Protein AF-A0A3N4HW90-F1 (afdb_monomer)

Solvent-accessible surface area (backbone atoms only — not comparable to full-atom values): 18825 Å² total; per-residue (Å²): 122,72,73,66,58,60,57,53,54,56,53,48,51,54,50,54,52,59,74,63,55,80,76,61,68,85,75,73,62,55,93,76,29,23,90,39,54,64,40,31,55,78,62,72,23,51,72,43,70,91,46,43,58,71,68,47,57,58,39,52,52,56,61,57,39,62,91,73,44,79,59,75,80,65,71,64,43,79,40,73,57,97,86,41,85,40,74,48,44,76,78,36,34,48,48,45,40,49,34,37,49,49,45,56,55,43,33,74,86,47,38,62,51,51,50,50,49,53,34,47,45,43,56,71,50,50,47,57,73,72,68,76,84,74,60,75,80,39,45,58,52,39,48,51,39,61,58,47,47,52,15,47,52,44,34,46,51,48,59,46,26,52,56,40,24,58,32,46,79,69,67,72,55,51,70,57,46,51,52,51,46,39,52,57,59,60,51,56,55,55,55,52,52,51,31,65,71,53,57,48,39,72,67,41,50,53,53,37,55,52,53,44,57,50,44,47,53,46,49,44,45,59,58,30,90,81,60,72,57,64,70,57,42,52,52,52,51,50,49,37,71,74,74,46,82,58,62,66,57,53,51,50,53,52,50,52,49,49,54,51,52,50,54,53,50,53,54,70,72,42,91,61,53,74,68,54,39,52,50,51,30,59,74,69,69,46,81,70,74,58,64,82,64,65,62,67,70,56,53,90,58,35,48,98,87,69,47,71,52,76,74,74,93,74,80,79,77,80,82,76,88,81,89,130

Nearest PDB structures (foldseek):
  3hao-assembly2_B  TM=3.373E-01  e=1.674E+00  Halobacterium salinarum

Structure (mmCIF, N/CA/C/O backbone):
data_AF-A0A3N4HW90-F1
#
_entry.id   AF-A0A3N4HW90-F1
#
loop_
_atom_site.group_PDB
_atom_site.id
_atom_site.type_symbol
_atom_site.label_atom_id
_atom_site.label_alt_id
_atom_site.label_comp_id
_atom_site.label_asym_id
_atom_site.label_entity_id
_atom_site.label_seq_id
_atom_site.pdbx_PDB_ins_code
_atom_site.Cartn_x
_atom_site.Cartn_y
_atom_site.Cartn_z
_atom_site.occupancy
_atom_site.B_iso_or_equiv
_atom_site.auth_seq_id
_atom_site.auth_comp_id
_atom_site.auth_asym_id
_atom_site.auth_atom_id
_atom_site.pdbx_PDB_model_num
ATOM 1 N N . MET A 1 1 ? 5.591 10.506 36.657 1.00 47.16 1 MET A N 1
ATOM 2 C CA . MET A 1 1 ? 6.485 9.324 36.614 1.00 47.16 1 MET A CA 1
ATOM 3 C C . MET A 1 1 ? 6.041 8.228 35.634 1.00 47.16 1 MET A C 1
ATOM 5 O O . MET A 1 1 ? 6.908 7.521 35.150 1.00 47.16 1 MET A O 1
ATOM 9 N N . GLN A 1 2 ? 4.758 8.101 35.257 1.00 42.03 2 GLN A N 1
ATOM 10 C CA . GLN A 1 2 ? 4.324 7.122 34.233 1.00 42.03 2 GLN A CA 1
ATOM 11 C C . GLN A 1 2 ? 4.725 7.493 32.785 1.00 42.03 2 GLN A C 1
ATOM 13 O O . GLN A 1 2 ? 4.993 6.607 31.982 1.00 42.03 2 GLN A O 1
ATOM 18 N N . SER A 1 3 ? 4.859 8.786 32.466 1.00 39.78 3 SER A N 1
ATOM 19 C CA . SER A 1 3 ? 5.261 9.267 31.127 1.00 39.78 3 SER A CA 1
ATOM 20 C C . SER A 1 3 ? 6.675 8.824 30.704 1.00 39.78 3 SER A C 1
ATOM 22 O O . SER A 1 3 ? 6.918 8.593 29.521 1.00 39.78 3 SER A O 1
ATOM 24 N N . THR A 1 4 ? 7.599 8.648 31.651 1.00 41.69 4 THR A N 1
ATOM 25 C CA . THR A 1 4 ? 9.009 8.347 31.353 1.00 41.69 4 THR A CA 1
ATOM 26 C C . THR A 1 4 ? 9.238 6.867 31.024 1.00 41.69 4 THR A C 1
ATOM 28 O O . THR A 1 4 ? 10.160 6.533 30.287 1.00 41.69 4 THR A O 1
ATOM 31 N N . LEU A 1 5 ? 8.369 5.981 31.524 1.00 40.66 5 LEU A N 1
ATOM 32 C CA . LEU A 1 5 ? 8.425 4.534 31.282 1.00 40.66 5 LEU A CA 1
ATOM 33 C C . LEU A 1 5 ? 7.859 4.147 29.909 1.00 40.66 5 LEU A C 1
ATOM 35 O O . LEU A 1 5 ? 8.365 3.230 29.274 1.00 40.66 5 LEU A O 1
ATOM 39 N N . GLN A 1 6 ? 6.856 4.871 29.409 1.00 38.38 6 GLN A N 1
ATOM 40 C CA . GLN A 1 6 ? 6.253 4.577 28.104 1.00 38.38 6 GLN A CA 1
ATOM 41 C C . GLN A 1 6 ? 7.192 4.916 26.933 1.00 38.38 6 GLN A C 1
ATOM 43 O O . GLN A 1 6 ? 7.197 4.210 25.930 1.00 38.38 6 GLN A O 1
ATOM 48 N N . CYS A 1 7 ? 8.044 5.938 27.087 1.00 38.47 7 CYS A N 1
ATOM 49 C CA . CYS A 1 7 ? 9.004 6.347 26.059 1.00 38.47 7 CYS A CA 1
ATOM 50 C C . CYS A 1 7 ? 10.185 5.358 25.919 1.00 38.47 7 CYS A C 1
ATOM 52 O O . CYS A 1 7 ? 10.685 5.133 24.814 1.00 38.47 7 CYS A O 1
ATOM 54 N N . SER A 1 8 ? 10.601 4.701 27.015 1.00 38.06 8 SER A N 1
ATOM 55 C CA . SER A 1 8 ? 11.745 3.773 27.010 1.00 38.06 8 SER A CA 1
ATOM 56 C C . SER A 1 8 ? 11.425 2.402 26.398 1.00 38.06 8 SER A C 1
ATOM 58 O O . SER A 1 8 ? 12.298 1.790 25.778 1.00 38.06 8 SER A O 1
ATOM 60 N N . VAL A 1 9 ? 10.173 1.938 26.490 1.00 43.38 9 VAL A N 1
ATOM 61 C CA . VAL A 1 9 ? 9.741 0.654 25.908 1.00 43.38 9 VAL A CA 1
ATOM 62 C C . VAL A 1 9 ? 9.698 0.724 24.376 1.00 43.38 9 VAL A C 1
ATOM 64 O O . VAL A 1 9 ? 10.212 -0.172 23.706 1.00 43.38 9 VAL A O 1
ATOM 67 N N . THR A 1 10 ? 9.182 1.816 23.799 1.00 45.34 10 THR A N 1
ATOM 68 C CA . THR A 1 10 ? 9.191 2.046 22.341 1.00 45.34 10 THR A CA 1
ATOM 69 C C . THR A 1 10 ? 10.601 2.217 21.773 1.00 45.34 10 THR A C 1
ATOM 71 O O . THR A 1 10 ? 10.898 1.688 20.702 1.00 45.34 10 THR A O 1
ATOM 74 N N . ALA A 1 11 ? 11.497 2.893 22.500 1.00 47.25 11 ALA A N 1
ATOM 75 C CA . ALA A 1 11 ? 12.885 3.068 22.073 1.00 47.25 11 ALA A CA 1
ATOM 76 C C . ALA A 1 11 ? 13.660 1.735 22.050 1.00 47.25 11 ALA A C 1
ATOM 78 O O . ALA A 1 11 ? 14.411 1.470 21.109 1.00 47.25 11 ALA A O 1
ATOM 79 N N . ASN A 1 12 ? 13.436 0.858 23.034 1.00 45.16 12 ASN A N 1
ATOM 80 C CA . ASN A 1 12 ? 14.076 -0.459 23.081 1.00 45.16 12 ASN A CA 1
ATOM 81 C C . ASN A 1 12 ? 13.504 -1.450 22.058 1.00 45.16 12 ASN A C 1
ATOM 83 O O . ASN A 1 12 ? 14.275 -2.223 21.489 1.00 45.16 12 ASN A O 1
ATOM 87 N N . ALA A 1 13 ? 12.200 -1.402 21.763 1.00 49.72 13 ALA A N 1
ATOM 88 C CA . ALA A 1 13 ? 11.604 -2.214 20.699 1.00 49.72 13 ALA A CA 1
ATOM 89 C C . ALA A 1 13 ? 12.205 -1.865 19.325 1.00 49.72 13 ALA A C 1
ATOM 91 O O . ALA A 1 13 ? 12.653 -2.758 18.607 1.00 49.72 13 ALA A O 1
ATOM 92 N N . ASN A 1 14 ? 12.321 -0.571 19.001 1.00 47.53 14 ASN A N 1
ATOM 93 C CA . ASN A 1 14 ? 12.962 -0.108 17.764 1.00 47.53 14 ASN A CA 1
ATOM 94 C C . ASN A 1 14 ? 14.451 -0.488 17.699 1.00 47.53 14 ASN A C 1
ATOM 96 O O . ASN A 1 14 ? 14.952 -0.860 16.641 1.00 47.53 14 ASN A O 1
ATOM 100 N N . LYS A 1 15 ? 15.159 -0.464 18.835 1.00 50.34 15 LYS A N 1
ATOM 101 C CA . LYS A 1 15 ? 16.568 -0.874 18.914 1.00 50.34 15 LYS A CA 1
ATOM 102 C C . LYS A 1 15 ? 16.757 -2.379 18.678 1.00 50.34 15 LYS A C 1
ATOM 104 O O . LYS A 1 15 ? 17.656 -2.752 17.931 1.00 50.34 15 LYS A O 1
ATOM 109 N N . LEU A 1 16 ? 15.897 -3.232 19.241 1.00 52.12 16 LEU A N 1
ATOM 110 C CA . LEU A 1 16 ? 15.902 -4.685 19.002 1.00 52.12 16 LEU A CA 1
ATOM 111 C C . LEU A 1 16 ? 15.510 -5.042 17.560 1.00 52.12 16 LEU A C 1
ATOM 113 O O . LEU A 1 16 ? 16.117 -5.926 16.958 1.00 52.12 16 LEU A O 1
ATOM 117 N N . LEU A 1 17 ? 14.552 -4.319 16.975 1.00 50.66 17 LEU A N 1
ATOM 118 C CA . LEU A 1 17 ? 14.172 -4.469 15.567 1.00 50.66 17 LEU A CA 1
ATOM 119 C C . LEU A 1 17 ? 15.292 -4.049 14.608 1.00 50.66 17 LEU A C 1
ATOM 121 O O . LEU A 1 17 ? 15.511 -4.727 13.608 1.00 50.66 17 LEU A O 1
ATOM 125 N N . ASN A 1 18 ? 16.041 -2.992 14.938 1.00 53.03 18 ASN A N 1
ATOM 126 C CA . ASN A 1 18 ? 17.204 -2.551 14.161 1.00 53.03 18 ASN A CA 1
ATOM 127 C C . ASN A 1 18 ? 18.423 -3.476 14.333 1.00 53.03 18 ASN A C 1
ATOM 129 O O . ASN A 1 18 ? 19.205 -3.639 13.402 1.00 53.03 18 ASN A O 1
ATOM 133 N N . GLN A 1 19 ? 18.591 -4.115 15.495 1.00 50.44 19 GLN A N 1
ATOM 134 C CA . GLN A 1 19 ? 19.682 -5.071 15.741 1.00 50.44 19 GLN A CA 1
ATOM 135 C C . GLN A 1 19 ? 19.457 -6.437 15.077 1.00 50.44 19 GLN A C 1
ATOM 137 O O . GLN A 1 19 ? 20.416 -7.167 14.839 1.00 50.44 19 GLN A O 1
ATOM 142 N N . MET A 1 20 ? 18.211 -6.765 14.732 1.00 50.19 20 MET A N 1
ATOM 143 C CA . MET A 1 20 ? 17.841 -7.960 13.967 1.00 50.19 20 MET A CA 1
ATOM 144 C C . MET A 1 20 ? 17.434 -7.623 12.526 1.00 50.19 20 MET A C 1
ATOM 146 O O . MET A 1 20 ? 16.629 -8.346 11.932 1.00 50.19 20 MET A O 1
ATOM 150 N N . ALA A 1 21 ? 17.949 -6.513 11.984 1.00 57.78 21 ALA A N 1
ATOM 151 C CA . ALA A 1 21 ? 17.604 -6.033 10.656 1.00 57.78 21 ALA A CA 1
ATOM 152 C C . ALA A 1 21 ? 17.855 -7.131 9.618 1.00 57.78 21 ALA A C 1
ATOM 154 O O . ALA A 1 21 ? 18.983 -7.579 9.398 1.00 57.78 21 ALA A O 1
ATOM 155 N N . TYR A 1 22 ? 16.766 -7.568 8.991 1.00 59.50 22 TYR A N 1
ATOM 156 C CA . TYR A 1 22 ? 16.811 -8.379 7.792 1.00 59.50 22 TYR A CA 1
ATOM 157 C C . TYR A 1 22 ? 17.760 -7.710 6.793 1.00 59.50 22 TYR A C 1
ATOM 159 O O . TYR A 1 22 ? 17.554 -6.554 6.419 1.00 59.50 22 TYR A O 1
ATOM 167 N N . LYS A 1 23 ? 18.812 -8.426 6.386 1.00 66.38 23 LYS A N 1
ATOM 168 C CA . LYS A 1 23 ? 19.610 -8.016 5.235 1.00 66.38 23 LYS A CA 1
ATOM 169 C C . LYS A 1 23 ? 18.878 -8.518 3.993 1.00 66.38 23 LYS A C 1
ATOM 171 O O . LYS A 1 23 ? 18.808 -9.739 3.835 1.00 66.38 23 LYS A O 1
ATOM 176 N N . PRO A 1 24 ? 18.329 -7.631 3.145 1.00 66.88 24 PRO A N 1
ATOM 177 C CA . PRO A 1 24 ? 17.790 -8.054 1.862 1.00 66.88 24 PRO A CA 1
ATOM 178 C C . PRO A 1 24 ? 18.850 -8.832 1.073 1.00 66.88 24 PRO A C 1
ATOM 180 O O . PRO A 1 24 ? 20.052 -8.627 1.305 1.00 66.88 24 PRO A O 1
ATOM 183 N N . PRO A 1 25 ? 18.437 -9.752 0.181 1.00 74.81 25 PRO A N 1
ATOM 184 C CA . PRO A 1 25 ? 19.364 -10.428 -0.712 1.00 74.81 25 PRO A CA 1
ATOM 185 C C . PRO A 1 25 ? 20.242 -9.394 -1.413 1.00 74.81 25 PRO A C 1
ATOM 187 O O . PRO A 1 25 ? 19.833 -8.255 -1.644 1.00 74.81 25 PRO A O 1
ATOM 190 N N . SER A 1 26 ? 21.481 -9.778 -1.715 1.00 82.19 26 SER A N 1
ATOM 191 C CA . SER A 1 26 ? 22.425 -8.862 -2.341 1.00 82.19 26 SER A CA 1
ATOM 192 C C . SER A 1 26 ? 21.886 -8.400 -3.695 1.00 82.19 26 SER A C 1
ATOM 194 O O . SER A 1 26 ? 21.848 -9.145 -4.675 1.00 82.19 26 SER A O 1
ATOM 196 N N . PHE A 1 27 ? 21.450 -7.145 -3.736 1.00 90.00 27 PHE A N 1
ATOM 197 C CA . PHE A 1 27 ? 21.011 -6.487 -4.950 1.00 90.00 27 PHE A CA 1
ATOM 198 C C . PHE A 1 27 ? 22.242 -6.086 -5.767 1.00 90.00 27 PHE A C 1
ATOM 200 O O . PHE A 1 27 ? 22.897 -5.082 -5.497 1.00 90.00 27 PHE A O 1
ATOM 207 N N . ASN A 1 28 ? 22.566 -6.924 -6.749 1.00 93.06 28 ASN A N 1
ATOM 208 C CA . ASN A 1 28 ? 23.674 -6.731 -7.677 1.00 93.06 28 ASN A CA 1
ATOM 209 C C . ASN A 1 28 ? 23.117 -6.820 -9.105 1.00 93.06 28 ASN A C 1
ATOM 211 O O . ASN A 1 28 ? 23.058 -7.927 -9.658 1.00 93.06 28 ASN A O 1
ATOM 215 N N . PRO A 1 29 ? 22.616 -5.710 -9.672 1.00 93.38 29 PRO A N 1
ATOM 216 C CA . PRO A 1 29 ? 22.237 -5.660 -11.079 1.00 93.38 29 PRO A CA 1
ATOM 217 C C . PRO A 1 29 ? 23.486 -5.772 -11.966 1.00 93.38 29 PRO A C 1
ATOM 219 O O . PRO A 1 29 ? 24.602 -5.493 -11.516 1.00 93.38 29 PRO A O 1
ATOM 222 N N . GLY A 1 30 ? 23.313 -6.198 -13.220 1.00 95.19 30 GLY A N 1
ATOM 223 C CA . GLY A 1 30 ? 24.407 -6.222 -14.203 1.00 95.19 30 GLY A CA 1
ATOM 224 C C . GLY A 1 30 ? 25.114 -4.863 -14.360 1.00 95.19 30 GLY A C 1
ATOM 225 O O . GLY A 1 30 ? 24.531 -3.819 -14.081 1.00 95.19 30 GLY A O 1
ATOM 226 N N . VAL A 1 31 ? 26.372 -4.864 -14.823 1.00 95.38 31 VAL A N 1
ATOM 227 C CA . VAL A 1 31 ? 27.219 -3.650 -14.930 1.00 95.38 31 VAL A CA 1
ATOM 228 C C . VAL A 1 31 ? 26.549 -2.537 -15.747 1.00 95.38 31 VAL A C 1
ATOM 230 O O . VAL A 1 31 ? 26.592 -1.370 -15.354 1.00 95.38 31 VAL A O 1
ATOM 233 N N . ASP A 1 32 ? 25.867 -2.916 -16.828 1.00 96.06 32 ASP A N 1
ATOM 234 C CA . ASP A 1 32 ? 25.189 -1.995 -17.748 1.00 96.06 32 ASP A CA 1
ATOM 235 C C . ASP A 1 32 ? 23.704 -1.778 -17.407 1.00 96.06 32 ASP A C 1
ATOM 237 O O . ASP A 1 32 ? 22.969 -1.140 -18.159 1.00 96.06 32 ASP A O 1
ATOM 241 N N . MET A 1 33 ? 23.245 -2.310 -16.273 1.00 97.31 33 MET A N 1
ATOM 242 C CA . MET A 1 33 ? 21.861 -2.194 -15.826 1.00 97.31 33 MET A CA 1
ATOM 243 C C . MET A 1 33 ? 21.695 -1.009 -14.873 1.00 97.31 33 MET A C 1
ATOM 245 O O . MET A 1 33 ? 22.615 -0.611 -14.152 1.00 97.31 33 MET A O 1
ATOM 249 N N . ALA A 1 34 ? 20.489 -0.452 -14.845 1.00 95.69 34 ALA A N 1
ATOM 250 C CA . ALA A 1 34 ? 20.114 0.571 -13.885 1.00 95.69 34 ALA A CA 1
ATOM 251 C C . ALA A 1 34 ? 20.158 -0.000 -12.461 1.00 95.69 34 ALA A C 1
ATOM 253 O O . ALA A 1 34 ? 19.709 -1.125 -12.214 1.00 95.69 34 ALA A O 1
ATOM 254 N N . LYS A 1 35 ? 20.664 0.791 -11.512 1.00 93.19 35 LYS A N 1
ATOM 255 C CA . LYS A 1 35 ? 20.638 0.459 -10.074 1.00 93.19 35 LYS A CA 1
ATOM 256 C C . LYS A 1 35 ? 19.380 0.951 -9.364 1.00 93.19 35 LYS A C 1
ATOM 258 O O . LYS A 1 35 ? 19.047 0.463 -8.288 1.00 93.19 35 LYS A O 1
ATOM 263 N N . ASN A 1 36 ? 18.704 1.923 -9.959 1.00 91.12 36 ASN A N 1
ATOM 264 C CA . ASN A 1 36 ? 17.503 2.563 -9.446 1.00 91.12 36 ASN A CA 1
ATOM 265 C C . ASN A 1 36 ? 16.755 3.247 -10.602 1.00 91.12 36 ASN A C 1
ATOM 267 O O . ASN A 1 36 ? 17.233 3.283 -11.741 1.00 91.12 36 ASN A O 1
ATOM 271 N N . CYS A 1 37 ? 15.588 3.807 -10.303 1.00 88.31 37 CYS A N 1
ATOM 272 C CA . CYS A 1 37 ? 14.775 4.538 -11.263 1.00 88.31 37 CYS A CA 1
ATOM 273 C C . CYS A 1 37 ? 15.484 5.762 -11.838 1.00 88.31 37 CYS A C 1
ATOM 275 O O . CYS A 1 37 ? 15.272 6.088 -13.000 1.00 88.31 37 CYS A O 1
ATOM 277 N N . GLU A 1 38 ? 16.330 6.439 -11.063 1.00 87.38 38 GLU A N 1
ATOM 278 C CA . GLU A 1 38 ? 17.051 7.615 -11.549 1.00 87.38 38 GLU A CA 1
ATOM 279 C C . GLU A 1 38 ? 18.027 7.255 -12.678 1.00 87.38 38 GLU A C 1
ATOM 281 O O . GLU A 1 38 ? 18.000 7.893 -13.730 1.00 87.38 38 GLU A O 1
ATOM 286 N N . GLU A 1 39 ? 18.834 6.203 -12.510 1.00 91.56 39 GLU A N 1
ATOM 287 C CA . GLU A 1 39 ? 19.719 5.699 -13.566 1.00 91.56 39 GLU A CA 1
ATOM 288 C C . GLU A 1 39 ? 18.934 5.201 -14.787 1.00 91.56 39 GLU A C 1
ATOM 290 O O . GLU A 1 39 ? 19.398 5.366 -15.915 1.00 91.56 39 GLU A O 1
ATOM 295 N N . PHE A 1 40 ? 17.746 4.624 -14.579 1.00 91.75 40 PHE A N 1
ATOM 296 C CA . PHE A 1 40 ? 16.871 4.201 -15.672 1.00 91.75 40 PHE A CA 1
ATOM 297 C C . PHE A 1 40 ? 16.337 5.394 -16.476 1.00 91.75 40 PHE A C 1
ATOM 299 O O . PHE A 1 40 ? 16.401 5.379 -17.704 1.00 91.75 40 PHE A O 1
ATOM 306 N N . ILE A 1 41 ? 15.830 6.427 -15.797 1.00 86.88 41 ILE A N 1
ATOM 307 C CA . ILE A 1 41 ? 15.191 7.590 -16.431 1.00 86.88 41 ILE A CA 1
ATOM 308 C C . ILE A 1 41 ? 16.241 8.509 -17.064 1.00 86.88 41 ILE A C 1
ATOM 310 O O . ILE A 1 41 ? 16.105 8.876 -18.226 1.00 86.88 41 ILE A O 1
ATOM 314 N N . LYS A 1 42 ? 17.295 8.876 -16.321 1.00 86.19 42 LYS A N 1
ATOM 315 C CA . LYS A 1 42 ? 18.300 9.863 -16.762 1.00 86.19 42 LYS A CA 1
ATOM 316 C C . LYS A 1 42 ? 19.475 9.246 -17.515 1.00 86.19 42 LYS A C 1
ATOM 318 O O . LYS A 1 42 ? 20.050 9.890 -18.384 1.00 86.19 42 LYS A O 1
ATOM 323 N N . GLY A 1 43 ? 19.877 8.035 -17.136 1.00 85.25 43 GLY A N 1
ATOM 324 C CA . GLY A 1 43 ? 21.067 7.368 -17.673 1.00 85.25 43 GLY A CA 1
ATOM 325 C C . GLY A 1 43 ? 20.792 6.454 -18.865 1.00 85.25 43 GLY A C 1
ATOM 326 O O . GLY A 1 43 ? 21.719 5.797 -19.326 1.00 85.25 43 GLY A O 1
ATOM 327 N N . ASP A 1 44 ? 19.534 6.367 -19.309 1.00 86.19 44 ASP A N 1
ATOM 328 C CA . ASP A 1 44 ? 19.037 5.468 -20.361 1.00 86.19 44 ASP A CA 1
ATOM 329 C C . ASP A 1 44 ? 19.381 3.977 -20.157 1.00 86.19 44 ASP A C 1
ATOM 331 O O . ASP A 1 44 ? 19.278 3.153 -21.066 1.00 86.19 44 ASP A O 1
ATOM 335 N N . LYS A 1 45 ? 19.745 3.581 -18.934 1.00 94.50 45 LYS A N 1
ATOM 336 C CA . LYS A 1 45 ? 20.067 2.186 -18.628 1.00 94.50 45 LYS A CA 1
ATOM 337 C C . LYS A 1 45 ? 18.792 1.358 -18.480 1.00 94.50 45 LYS A C 1
ATOM 339 O O . LYS A 1 45 ? 17.840 1.823 -17.857 1.00 94.50 45 LYS A O 1
ATOM 344 N N . PRO A 1 46 ? 18.734 0.115 -18.978 1.00 95.62 46 PRO A N 1
ATOM 345 C CA . PRO A 1 46 ? 17.595 -0.764 -18.742 1.00 95.62 46 PRO A CA 1
ATOM 346 C C . PRO A 1 46 ? 17.601 -1.333 -17.314 1.00 95.62 46 PRO A C 1
ATOM 348 O O . PRO A 1 46 ? 18.651 -1.517 -16.702 1.00 95.62 46 PRO A O 1
ATOM 351 N N . PHE A 1 47 ? 16.422 -1.670 -16.789 1.00 95.88 47 PHE A N 1
ATOM 352 C CA . PHE A 1 47 ? 16.319 -2.503 -15.587 1.00 95.88 47 PHE A CA 1
ATOM 353 C C . PHE A 1 47 ? 16.698 -3.954 -15.892 1.00 95.88 47 PHE A C 1
ATOM 355 O O . PHE A 1 47 ? 16.319 -4.500 -16.935 1.00 95.88 47 PHE A O 1
ATOM 362 N N . ASP A 1 48 ? 17.376 -4.592 -14.941 1.00 96.25 48 ASP A N 1
ATOM 363 C CA . ASP A 1 48 ? 17.778 -5.990 -15.028 1.00 96.25 48 ASP A CA 1
ATOM 364 C C . ASP A 1 48 ? 16.535 -6.910 -14.993 1.00 96.25 48 ASP A C 1
ATOM 366 O O . ASP A 1 48 ? 15.767 -6.879 -14.020 1.00 96.25 48 ASP A O 1
ATOM 370 N N . PRO A 1 49 ? 16.307 -7.746 -16.029 1.00 95.38 49 PRO A N 1
ATOM 371 C CA . PRO A 1 49 ? 15.147 -8.635 -16.106 1.00 95.38 49 PRO A CA 1
ATOM 372 C C . PRO A 1 49 ? 15.096 -9.672 -14.978 1.00 95.38 49 PRO A C 1
ATOM 374 O O . PRO A 1 49 ? 14.035 -10.242 -14.735 1.00 95.38 49 PRO A O 1
ATOM 377 N N . LYS A 1 50 ? 16.211 -9.913 -14.274 1.00 94.50 50 LYS A N 1
ATOM 378 C CA . LYS A 1 50 ? 16.255 -10.800 -13.109 1.00 94.50 50 LYS A CA 1
ATOM 379 C C . LYS A 1 50 ? 15.387 -10.298 -11.954 1.00 94.50 50 LYS A C 1
ATOM 381 O O . LYS A 1 50 ? 14.858 -11.116 -11.205 1.00 94.50 50 LYS A O 1
ATOM 386 N N . TYR A 1 51 ? 15.254 -8.981 -11.791 1.00 93.38 51 TYR A N 1
ATOM 387 C CA . TYR A 1 51 ? 14.588 -8.390 -10.627 1.00 93.38 51 TYR A CA 1
ATOM 388 C C . TYR A 1 51 ? 13.329 -7.590 -10.974 1.00 93.38 51 TYR A C 1
ATOM 390 O O . TYR A 1 51 ? 12.771 -6.936 -10.096 1.00 93.38 51 TYR A O 1
ATOM 398 N N . MET A 1 52 ? 12.865 -7.600 -12.224 1.00 94.25 52 MET A N 1
ATOM 399 C CA . MET A 1 52 ? 11.678 -6.842 -12.624 1.00 94.25 52 MET A CA 1
ATOM 400 C C . MET A 1 52 ? 10.962 -7.507 -13.797 1.00 94.25 52 MET A C 1
ATOM 402 O O . MET A 1 52 ? 11.601 -7.864 -14.794 1.00 94.25 52 MET A O 1
ATOM 406 N N . SER A 1 53 ? 9.632 -7.641 -13.718 1.00 95.44 53 SER A N 1
ATOM 407 C CA . SER A 1 53 ? 8.868 -8.241 -14.815 1.00 95.44 53 SER A CA 1
ATOM 408 C C . SER A 1 53 ? 8.986 -7.422 -16.102 1.00 95.44 53 SER A C 1
ATOM 410 O O . SER A 1 53 ? 9.296 -6.227 -16.106 1.00 95.44 53 SER A O 1
ATOM 412 N N . LEU A 1 54 ? 8.734 -8.075 -17.238 1.00 95.88 54 LEU A N 1
ATOM 413 C CA . LEU A 1 54 ? 8.656 -7.386 -18.525 1.00 95.88 54 LEU A CA 1
ATOM 414 C C . LEU A 1 54 ? 7.541 -6.328 -18.531 1.00 95.88 54 LEU A C 1
ATOM 416 O O . LEU A 1 54 ? 7.748 -5.237 -19.057 1.00 95.88 54 LEU A O 1
ATOM 420 N N . GLU A 1 55 ? 6.391 -6.628 -17.926 1.00 95.12 55 GLU A N 1
ATOM 421 C CA . GLU A 1 55 ? 5.230 -5.737 -17.922 1.00 95.12 55 GLU A CA 1
ATOM 422 C C . GLU A 1 55 ? 5.508 -4.432 -17.177 1.00 95.12 55 GLU A C 1
ATOM 424 O O . GLU A 1 55 ? 5.212 -3.355 -17.707 1.00 95.12 55 GLU A O 1
ATOM 429 N N . LEU A 1 56 ? 6.128 -4.518 -15.994 1.00 93.44 56 LEU A N 1
ATOM 430 C CA . LEU A 1 56 ? 6.530 -3.340 -15.233 1.00 93.44 56 LEU A CA 1
ATOM 431 C C . LEU A 1 56 ? 7.610 -2.548 -15.970 1.00 93.44 56 LEU A C 1
ATOM 433 O O . LEU A 1 56 ? 7.482 -1.334 -16.099 1.00 93.44 56 LEU A O 1
ATOM 437 N N . ARG A 1 57 ? 8.625 -3.211 -16.541 1.00 94.75 57 ARG A N 1
ATOM 438 C CA . ARG A 1 57 ? 9.655 -2.527 -17.344 1.00 94.75 57 ARG A CA 1
ATOM 439 C C . ARG A 1 57 ? 9.061 -1.762 -18.525 1.00 94.75 57 ARG A C 1
ATOM 441 O O . ARG A 1 57 ? 9.497 -0.649 -18.798 1.00 94.75 57 ARG A O 1
ATOM 448 N N . GLN A 1 58 ? 8.072 -2.338 -19.209 1.00 93.19 58 GLN A N 1
ATOM 449 C CA . GLN A 1 58 ? 7.340 -1.668 -20.287 1.00 93.19 58 GLN A CA 1
ATOM 450 C C . GLN A 1 58 ? 6.512 -0.489 -19.767 1.00 93.19 58 GLN A C 1
ATOM 452 O O . GLN A 1 58 ? 6.526 0.571 -20.380 1.00 93.19 58 GLN A O 1
ATOM 457 N N . ALA A 1 59 ? 5.817 -0.648 -18.635 1.00 90.69 59 ALA A N 1
ATOM 458 C CA . ALA A 1 59 ? 5.056 0.440 -18.021 1.00 90.69 59 ALA A CA 1
ATOM 459 C C . ALA A 1 59 ? 5.972 1.606 -17.603 1.00 90.69 59 ALA A C 1
ATOM 461 O O . ALA A 1 59 ? 5.630 2.766 -17.784 1.00 90.69 59 ALA A O 1
ATOM 462 N N . LEU A 1 60 ? 7.173 1.321 -17.105 1.00 90.31 60 LEU A N 1
ATOM 463 C CA . LEU A 1 60 ? 8.123 2.355 -16.696 1.00 90.31 60 LEU A CA 1
ATOM 464 C C . LEU A 1 60 ? 8.717 3.139 -17.874 1.00 90.31 60 LEU A C 1
ATOM 466 O O . LEU A 1 60 ? 9.173 4.255 -17.654 1.00 90.31 60 LEU A O 1
ATOM 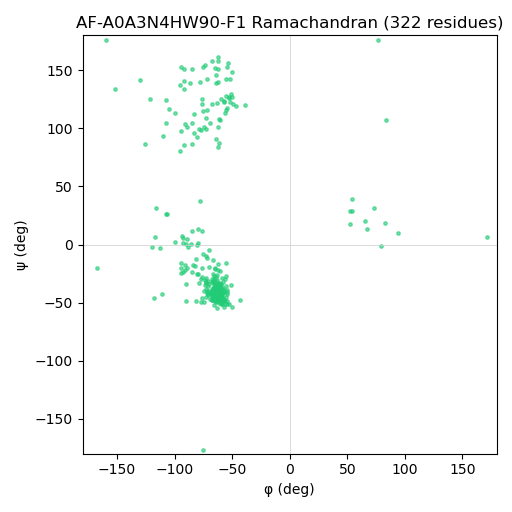470 N N . GLN A 1 61 ? 8.669 2.634 -19.115 1.00 90.12 61 GLN A N 1
ATOM 471 C CA . GLN A 1 61 ? 9.128 3.402 -20.288 1.00 90.12 61 GLN A CA 1
ATOM 472 C C . GLN A 1 61 ? 8.366 4.719 -20.462 1.00 90.12 61 GLN A C 1
ATOM 474 O O . GLN A 1 61 ? 8.939 5.689 -20.945 1.00 90.12 61 GLN A O 1
ATOM 479 N N . ILE A 1 62 ? 7.109 4.779 -20.012 1.00 83.81 62 ILE A N 1
ATOM 480 C CA . ILE A 1 62 ? 6.290 6.000 -20.034 1.00 83.81 62 ILE A CA 1
ATOM 481 C C . ILE A 1 62 ? 6.973 7.123 -19.241 1.00 83.81 62 ILE A C 1
ATOM 483 O O . ILE A 1 62 ? 6.881 8.289 -19.603 1.00 83.81 62 ILE A O 1
ATOM 487 N N . LEU A 1 63 ? 7.718 6.774 -18.187 1.00 81.00 63 LEU A N 1
ATOM 488 C CA . LEU A 1 63 ? 8.445 7.741 -17.367 1.00 81.00 63 LEU A CA 1
ATOM 489 C C . LEU A 1 63 ? 9.663 8.351 -18.080 1.00 81.00 63 LEU A C 1
ATOM 491 O O . LEU A 1 63 ? 10.230 9.309 -17.570 1.00 81.00 63 LEU A O 1
ATOM 495 N N . LYS A 1 64 ? 10.092 7.817 -19.229 1.00 83.44 64 LYS A N 1
ATOM 496 C CA . LYS A 1 64 ? 11.162 8.425 -20.035 1.00 83.44 64 LYS A CA 1
ATOM 497 C C . LYS A 1 64 ? 10.656 9.517 -20.971 1.00 83.44 64 LYS A C 1
ATOM 499 O O . LYS A 1 64 ? 11.463 10.291 -21.476 1.00 83.44 64 LYS A O 1
ATOM 504 N N . ASP A 1 65 ? 9.355 9.565 -21.239 1.00 81.19 65 ASP A N 1
ATOM 505 C CA . ASP A 1 65 ? 8.799 10.564 -22.139 1.00 81.19 65 ASP A CA 1
ATOM 506 C C . ASP A 1 65 ? 8.727 11.931 -21.413 1.00 81.19 65 ASP A C 1
ATOM 508 O O . ASP A 1 65 ? 8.069 12.047 -20.370 1.00 81.19 65 ASP A O 1
ATOM 512 N N . PRO A 1 66 ? 9.397 12.979 -21.941 1.00 73.44 66 PRO A N 1
ATOM 513 C CA . PRO A 1 66 ? 9.442 14.305 -21.323 1.00 73.44 66 PRO A CA 1
ATOM 514 C C . PRO A 1 66 ? 8.064 14.916 -21.054 1.00 73.44 66 PRO A C 1
ATOM 516 O O . PRO A 1 66 ? 7.919 15.700 -20.120 1.00 73.44 66 PRO A O 1
ATOM 519 N N . GLN A 1 67 ? 7.035 14.541 -21.823 1.00 68.94 67 GLN A N 1
ATOM 520 C CA . GLN A 1 67 ? 5.664 15.032 -21.630 1.00 68.94 67 GLN A CA 1
ATOM 521 C C . GLN A 1 67 ? 5.077 14.603 -20.278 1.00 68.94 67 GLN A C 1
ATOM 523 O O . GLN A 1 67 ? 4.236 15.295 -19.703 1.00 68.94 67 GLN A O 1
ATOM 528 N N . TYR A 1 68 ? 5.546 13.474 -19.751 1.00 65.06 68 TYR A N 1
ATOM 529 C CA . TYR A 1 68 ? 5.162 12.936 -18.448 1.00 65.06 68 TYR A CA 1
ATOM 530 C C . TYR A 1 68 ? 6.107 13.390 -17.341 1.00 65.06 68 TYR A C 1
ATOM 532 O O . TYR A 1 68 ? 5.727 13.427 -16.168 1.00 65.06 68 TYR A O 1
ATOM 540 N N . PHE A 1 69 ? 7.333 13.739 -17.729 1.00 62.84 69 PHE A N 1
ATOM 541 C CA . PHE A 1 69 ? 8.467 13.940 -16.843 1.00 62.84 69 PHE A CA 1
ATOM 542 C C . PHE A 1 69 ? 9.002 15.378 -16.841 1.00 62.84 69 PHE A C 1
ATOM 544 O O . PHE A 1 69 ? 10.168 15.602 -16.541 1.00 62.84 69 PHE A O 1
ATOM 551 N N . ASP A 1 70 ? 8.135 16.373 -17.052 1.00 55.31 70 ASP A N 1
ATOM 552 C CA . ASP A 1 70 ? 8.409 17.781 -16.700 1.00 55.31 70 ASP A CA 1
ATOM 553 C C . ASP A 1 70 ? 8.233 18.022 -15.186 1.00 55.31 70 ASP A C 1
ATOM 555 O O . ASP A 1 70 ? 7.632 18.986 -14.715 1.00 55.31 70 ASP A O 1
ATOM 559 N N . ILE A 1 71 ? 8.636 17.021 -14.411 1.00 52.47 71 ILE A N 1
ATOM 560 C CA . ILE A 1 71 ? 8.816 17.099 -12.978 1.00 52.47 71 ILE A CA 1
ATOM 561 C C . ILE A 1 71 ? 10.294 17.406 -12.864 1.00 52.47 71 ILE A C 1
ATOM 563 O O . ILE A 1 71 ? 11.118 16.499 -13.003 1.00 52.47 71 ILE A O 1
ATOM 567 N N . GLU A 1 72 ? 10.648 18.677 -12.687 1.00 50.69 72 GLU A N 1
ATOM 568 C CA . GLU A 1 72 ? 12.005 19.001 -12.273 1.00 50.69 72 GLU A CA 1
ATOM 569 C C . GLU A 1 72 ? 12.329 18.059 -11.113 1.00 50.69 72 GLU A C 1
ATOM 571 O O . GLU A 1 72 ? 11.600 18.016 -10.121 1.00 50.69 72 GLU A O 1
ATOM 576 N N . PHE A 1 73 ? 13.362 17.221 -11.261 1.00 52.16 73 PHE A N 1
ATOM 577 C CA . PHE A 1 73 ? 13.923 16.504 -10.126 1.00 52.16 73 PHE A CA 1
ATOM 578 C C . PHE A 1 73 ? 14.447 17.592 -9.204 1.00 52.16 73 PHE A C 1
ATOM 580 O O . PHE A 1 73 ? 15.619 17.965 -9.282 1.00 52.16 73 PHE A O 1
ATOM 587 N N . HIS A 1 74 ? 13.562 18.155 -8.384 1.00 51.75 74 HIS A N 1
ATOM 588 C CA . HIS A 1 74 ? 13.964 19.099 -7.383 1.00 51.75 74 HIS A CA 1
ATOM 589 C C . HIS A 1 74 ? 14.990 18.345 -6.550 1.00 51.75 74 HIS A C 1
ATOM 591 O O . HIS A 1 74 ? 14.707 17.218 -6.104 1.00 51.75 74 HIS A O 1
ATOM 597 N N . PRO A 1 75 ? 16.214 18.888 -6.442 1.00 50.53 75 PRO A N 1
ATOM 598 C CA . PRO A 1 75 ? 17.235 18.245 -5.654 1.00 50.53 75 PRO A CA 1
ATOM 599 C C . PRO A 1 75 ? 16.642 17.970 -4.272 1.00 50.53 75 PRO A C 1
ATOM 601 O O . PRO A 1 75 ? 15.829 18.770 -3.797 1.00 50.53 75 PRO A O 1
ATOM 604 N N . PRO A 1 76 ? 16.980 16.822 -3.665 1.00 57.03 76 PRO A N 1
ATOM 605 C CA . PRO A 1 76 ? 16.507 16.467 -2.340 1.00 57.03 76 PRO A CA 1
ATOM 606 C C . PRO A 1 76 ? 16.468 17.680 -1.414 1.00 57.03 76 PRO A C 1
ATOM 608 O O . PRO A 1 76 ? 17.499 18.313 -1.187 1.00 57.03 76 PRO A O 1
ATOM 611 N N . VAL A 1 77 ? 15.285 18.012 -0.896 1.00 58.69 77 VAL A N 1
ATOM 612 C CA . VAL A 1 77 ? 15.170 19.059 0.112 1.00 58.69 77 VAL A CA 1
ATOM 613 C C . VAL A 1 77 ? 15.677 18.445 1.404 1.00 58.69 77 VAL A C 1
ATOM 615 O O . VAL A 1 77 ? 15.130 17.466 1.914 1.00 58.69 77 VAL A O 1
ATOM 618 N N . GLU A 1 78 ? 16.784 18.973 1.906 1.00 66.50 78 GLU A N 1
ATOM 619 C CA . GLU A 1 78 ? 17.302 18.576 3.206 1.00 66.50 78 GLU A CA 1
ATOM 620 C C . GLU A 1 78 ? 16.425 19.192 4.290 1.00 66.50 78 GLU A C 1
ATOM 622 O O . GLU A 1 78 ? 16.530 20.376 4.607 1.00 66.50 78 GLU A O 1
ATOM 627 N N . GLU A 1 79 ? 15.540 18.383 4.855 1.00 68.00 79 GLU A N 1
ATOM 628 C CA . GLU A 1 79 ? 14.760 18.743 6.025 1.00 68.00 79 GLU A CA 1
ATOM 629 C C . GLU A 1 79 ? 15.476 18.213 7.268 1.00 68.00 79 GLU A C 1
ATOM 631 O O . GLU A 1 79 ? 15.972 17.091 7.296 1.00 68.00 79 GLU A O 1
ATOM 636 N N . TYR A 1 80 ? 15.544 19.012 8.326 1.00 65.88 80 TYR A N 1
ATOM 637 C CA . TYR A 1 80 ? 16.070 18.560 9.611 1.00 65.88 80 TYR A CA 1
ATOM 638 C C . TYR A 1 80 ? 14.891 18.354 10.557 1.00 65.88 80 TYR A C 1
ATOM 640 O O . TYR A 1 80 ? 14.185 19.307 10.884 1.00 65.88 80 TYR A O 1
ATOM 648 N N . SER A 1 81 ? 14.674 17.117 11.008 1.00 57.66 81 SER A N 1
ATOM 649 C CA . SER A 1 81 ? 13.663 16.798 12.023 1.00 57.66 81 SER A CA 1
ATOM 650 C C . SER A 1 81 ? 14.345 16.144 13.213 1.00 57.66 81 SER A C 1
ATOM 652 O O . SER A 1 81 ? 15.092 15.184 13.055 1.00 57.66 81 SER A O 1
ATOM 654 N N . ASN A 1 82 ? 14.138 16.692 14.413 1.00 71.81 82 ASN A N 1
ATOM 655 C CA . ASN A 1 82 ? 14.780 16.228 15.651 1.00 71.81 82 ASN A CA 1
ATOM 656 C C . ASN A 1 82 ? 16.322 16.151 15.588 1.00 71.81 82 ASN A C 1
ATOM 658 O O . ASN A 1 82 ? 16.932 15.340 16.279 1.00 71.81 82 ASN A O 1
ATOM 662 N N . GLY A 1 83 ? 16.961 16.992 14.767 1.00 71.44 83 GLY A N 1
ATOM 663 C CA . GLY A 1 83 ? 18.416 16.987 14.570 1.00 71.44 83 GLY A CA 1
ATOM 664 C C . GLY A 1 83 ? 18.930 15.893 13.628 1.00 71.44 83 GLY A C 1
ATOM 665 O O . GLY A 1 83 ? 20.125 15.860 13.343 1.00 71.44 83 GLY A O 1
ATOM 666 N N . GLU A 1 84 ? 18.053 15.038 13.102 1.00 50.00 84 GLU A N 1
ATOM 667 C CA . GLU A 1 84 ? 18.386 14.082 12.051 1.00 50.00 84 GLU A CA 1
ATOM 668 C C . GLU A 1 84 ? 18.118 14.704 10.675 1.00 50.00 84 GLU A C 1
ATOM 670 O O . GLU A 1 84 ? 17.083 15.335 10.439 1.00 50.00 84 GLU A O 1
ATOM 675 N N . ARG A 1 85 ? 19.080 14.538 9.761 1.00 58.88 85 ARG A N 1
ATOM 676 C CA . ARG A 1 85 ? 18.961 14.966 8.363 1.00 58.88 85 ARG A CA 1
ATOM 677 C C . ARG A 1 85 ? 18.005 14.016 7.645 1.00 58.88 85 ARG A C 1
ATOM 679 O O . ARG A 1 85 ? 18.350 12.866 7.380 1.00 58.88 85 ARG A O 1
ATOM 686 N N . ILE A 1 86 ? 16.815 14.505 7.324 1.00 56.66 86 ILE A N 1
ATOM 687 C CA . ILE A 1 86 ? 15.805 13.829 6.519 1.00 56.66 86 ILE A CA 1
ATOM 688 C C . ILE A 1 86 ? 15.882 14.386 5.102 1.00 56.66 86 ILE A C 1
ATOM 690 O O . ILE A 1 86 ? 15.585 15.542 4.826 1.00 56.66 86 ILE A O 1
ATOM 694 N N . ILE A 1 87 ? 16.287 13.535 4.172 1.00 52.94 87 ILE A N 1
ATOM 695 C CA . ILE A 1 87 ? 16.323 13.871 2.753 1.00 52.94 87 ILE A CA 1
ATOM 696 C C . ILE A 1 87 ? 14.893 13.716 2.210 1.00 52.94 87 ILE A C 1
ATOM 698 O O . ILE A 1 87 ? 14.465 12.618 1.849 1.00 52.94 87 ILE A O 1
ATOM 702 N N . SER A 1 88 ? 14.134 14.813 2.211 1.00 53.09 88 SER A N 1
ATOM 703 C CA . SER A 1 88 ? 12.757 14.895 1.721 1.00 53.09 88 SER A CA 1
ATOM 704 C C . SER A 1 88 ? 12.786 15.127 0.216 1.00 53.09 88 SER A C 1
ATOM 706 O O . SER A 1 88 ? 13.106 16.198 -0.292 1.00 53.09 88 SER A O 1
ATOM 708 N N . THR A 1 89 ? 12.499 14.079 -0.540 1.00 53.91 89 THR A N 1
ATOM 709 C CA . THR A 1 89 ? 12.360 14.163 -1.992 1.00 53.91 89 THR A CA 1
ATOM 710 C C . THR A 1 89 ? 10.882 14.029 -2.313 1.00 53.91 89 THR A C 1
ATOM 712 O O . THR A 1 89 ? 10.315 12.949 -2.232 1.00 53.91 89 THR A O 1
ATOM 715 N N . GLN A 1 90 ? 10.207 15.124 -2.655 1.00 51.00 90 GLN A N 1
ATOM 716 C CA . GLN A 1 90 ? 8.762 15.073 -2.920 1.00 51.00 90 GLN A CA 1
ATOM 717 C C . GLN A 1 90 ? 8.415 14.219 -4.157 1.00 51.00 90 GLN A C 1
ATOM 719 O O . GLN A 1 90 ? 7.320 13.671 -4.239 1.00 51.00 90 GLN A O 1
ATOM 724 N N . HIS A 1 91 ? 9.380 13.996 -5.056 1.00 52.84 91 HIS A N 1
ATOM 725 C CA . HIS A 1 91 ? 9.229 13.173 -6.262 1.00 52.84 91 HIS A CA 1
ATOM 726 C C . HIS A 1 91 ? 9.630 11.698 -6.097 1.00 52.84 91 HIS A C 1
ATOM 728 O O . HIS A 1 91 ? 9.628 10.953 -7.077 1.00 52.84 91 HIS A O 1
ATOM 734 N N . THR A 1 92 ? 9.966 11.229 -4.888 1.00 60.62 92 THR A N 1
ATOM 735 C CA . THR A 1 92 ? 10.530 9.879 -4.729 1.00 60.62 92 THR A CA 1
ATOM 736 C C . THR A 1 92 ? 9.558 8.782 -4.394 1.00 60.62 92 THR A C 1
ATOM 738 O O . THR A 1 92 ? 9.957 7.648 -4.554 1.00 60.62 92 THR A O 1
ATOM 741 N N . PHE A 1 93 ? 8.322 8.988 -3.950 1.00 70.12 93 PHE A N 1
ATOM 742 C CA . PHE A 1 93 ? 7.652 7.842 -3.317 1.00 70.12 93 PHE A CA 1
ATOM 743 C C . PHE A 1 93 ? 7.261 6.690 -4.281 1.00 70.12 93 PHE A C 1
ATOM 745 O O . PHE A 1 93 ? 7.377 5.529 -3.897 1.00 70.12 93 PHE A O 1
ATOM 752 N N . LEU A 1 94 ? 6.885 6.968 -5.540 1.00 75.88 94 LEU A N 1
ATOM 753 C CA . LEU A 1 94 ? 6.579 5.941 -6.551 1.00 75.88 94 LEU A CA 1
ATOM 754 C C . LEU A 1 94 ? 7.874 5.329 -7.070 1.00 75.88 94 LEU A C 1
ATOM 756 O O . LEU A 1 94 ? 7.989 4.111 -7.119 1.00 75.88 94 LEU A O 1
ATOM 760 N N . LEU A 1 95 ? 8.866 6.165 -7.385 1.00 80.12 95 LEU A N 1
ATOM 761 C CA . LEU A 1 95 ? 10.195 5.705 -7.791 1.00 80.12 95 LEU A CA 1
ATOM 762 C C . LEU A 1 95 ? 10.855 4.868 -6.688 1.00 80.12 95 LEU A C 1
ATOM 764 O O . LEU A 1 95 ? 11.450 3.841 -6.966 1.00 80.12 95 LEU A O 1
ATOM 768 N N . ARG A 1 96 ? 10.658 5.237 -5.422 1.00 80.31 96 ARG A N 1
ATOM 769 C CA . ARG A 1 96 ? 11.101 4.507 -4.234 1.00 80.31 96 ARG A CA 1
ATOM 770 C C . ARG A 1 96 ? 10.354 3.195 -4.093 1.00 80.31 96 ARG A C 1
ATOM 772 O O . ARG A 1 96 ? 10.994 2.203 -3.784 1.00 80.31 96 ARG A O 1
ATOM 779 N N . ALA A 1 97 ? 9.042 3.157 -4.319 1.00 82.06 97 ALA A N 1
ATOM 780 C CA . ALA A 1 97 ? 8.294 1.901 -4.320 1.00 82.06 97 ALA A CA 1
ATOM 781 C C . ALA A 1 97 ? 8.785 0.962 -5.438 1.00 82.06 97 ALA A C 1
ATOM 783 O O . ALA A 1 97 ? 8.972 -0.229 -5.199 1.00 82.06 97 ALA A O 1
ATOM 784 N N . VAL A 1 98 ? 9.065 1.497 -6.632 1.00 88.06 98 VAL A N 1
ATOM 785 C CA . VAL A 1 98 ? 9.664 0.746 -7.746 1.00 88.06 98 VAL A CA 1
ATOM 786 C C . VAL A 1 98 ? 11.075 0.274 -7.393 1.00 88.06 98 VAL A C 1
ATOM 788 O O . VAL A 1 98 ? 11.383 -0.894 -7.602 1.00 88.06 98 VAL A O 1
ATOM 791 N N . ASP A 1 99 ? 11.911 1.126 -6.802 1.00 88.81 99 ASP A N 1
ATOM 792 C CA . ASP A 1 99 ? 13.259 0.768 -6.357 1.00 88.81 99 ASP A CA 1
ATOM 793 C C . ASP A 1 99 ? 13.219 -0.304 -5.268 1.00 88.81 99 ASP A C 1
ATOM 795 O O . ASP A 1 99 ? 13.973 -1.267 -5.326 1.00 88.81 99 ASP A O 1
ATOM 799 N N . GLN A 1 100 ? 12.304 -0.194 -4.303 1.00 86.44 100 GLN A N 1
ATOM 800 C CA . GLN A 1 100 ? 12.082 -1.209 -3.273 1.00 86.44 100 GLN A CA 1
ATOM 801 C C . GLN A 1 100 ? 11.655 -2.546 -3.889 1.00 86.44 100 GLN A C 1
ATOM 803 O O . GLN A 1 100 ? 12.136 -3.598 -3.469 1.00 86.44 100 GLN A O 1
ATOM 808 N N . LEU A 1 101 ? 10.783 -2.523 -4.899 1.00 89.06 101 LEU A N 1
ATOM 809 C CA . LEU A 1 101 ? 10.370 -3.718 -5.636 1.00 89.06 101 LEU A CA 1
ATOM 810 C C . LEU A 1 101 ? 11.542 -4.333 -6.410 1.00 89.06 101 LEU A C 1
ATOM 812 O O . LEU A 1 101 ? 11.770 -5.542 -6.347 1.00 89.06 101 LEU A O 1
ATOM 816 N N . TYR A 1 102 ? 12.313 -3.495 -7.098 1.00 91.56 102 TYR A N 1
ATOM 817 C CA . TYR A 1 102 ? 13.472 -3.894 -7.887 1.00 91.56 102 TYR A CA 1
ATOM 818 C C . TYR A 1 102 ? 14.605 -4.451 -7.018 1.00 91.56 102 TYR A C 1
ATOM 820 O O . TYR A 1 102 ? 15.264 -5.415 -7.389 1.00 91.56 102 TYR A O 1
ATOM 828 N N . GLN A 1 103 ? 14.780 -3.911 -5.815 1.00 89.81 103 GLN A N 1
ATOM 829 C CA . GLN A 1 103 ? 15.772 -4.362 -4.840 1.00 89.81 103 GLN A CA 1
ATOM 830 C C . GLN A 1 103 ? 15.286 -5.540 -3.979 1.00 89.81 103 GLN A C 1
ATOM 832 O O . GLN A 1 103 ? 15.929 -5.863 -2.983 1.00 89.81 103 GLN A O 1
ATOM 837 N N . ASP A 1 104 ? 14.162 -6.172 -4.341 1.00 86.56 104 ASP A N 1
ATOM 838 C CA . ASP A 1 104 ? 13.569 -7.313 -3.627 1.00 86.56 104 ASP A CA 1
ATOM 839 C C . ASP A 1 104 ? 13.335 -7.039 -2.131 1.00 86.56 104 ASP A C 1
ATOM 841 O O . ASP A 1 104 ? 13.551 -7.880 -1.261 1.00 86.56 104 ASP A O 1
ATOM 845 N N . GLN A 1 105 ? 12.901 -5.816 -1.818 1.00 84.06 105 GLN A N 1
ATOM 846 C CA . GLN A 1 105 ? 12.583 -5.406 -0.451 1.00 84.06 105 GLN A CA 1
ATOM 847 C C . GLN A 1 105 ? 11.131 -5.709 -0.071 1.00 84.06 105 GLN A C 1
ATOM 849 O O . GLN A 1 105 ? 10.740 -5.442 1.064 1.00 84.06 105 GLN A O 1
ATOM 854 N N . PHE A 1 106 ? 10.315 -6.245 -0.985 1.00 83.62 106 PHE A N 1
ATOM 855 C CA . PHE A 1 106 ? 8.928 -6.629 -0.716 1.00 83.62 106 PHE A CA 1
ATOM 856 C C . PHE A 1 106 ? 8.797 -8.081 -0.287 1.00 83.62 106 PHE A C 1
ATOM 858 O O . PHE A 1 106 ? 9.457 -8.960 -0.832 1.00 83.62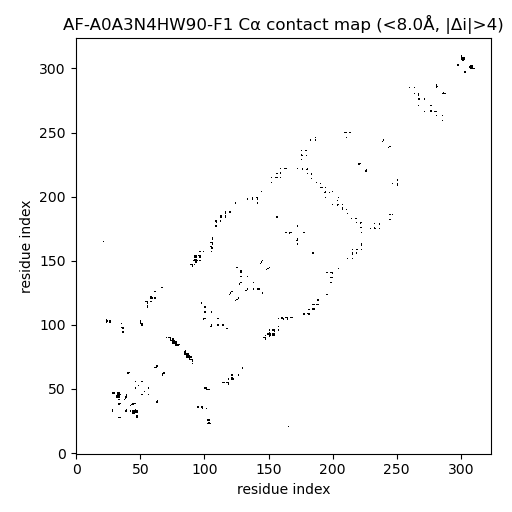 106 PHE A O 1
ATOM 865 N N . ALA A 1 107 ? 7.916 -8.342 0.686 1.00 83.31 107 ALA A N 1
ATOM 866 C CA . ALA A 1 107 ? 7.612 -9.712 1.080 1.00 83.31 107 ALA A CA 1
ATOM 867 C C . ALA A 1 107 ? 7.155 -10.487 -0.164 1.00 83.31 107 ALA A C 1
ATOM 869 O O . ALA A 1 107 ? 6.244 -10.031 -0.856 1.00 83.31 107 ALA A O 1
ATOM 870 N N . GLY A 1 108 ? 7.764 -11.646 -0.435 1.00 86.88 108 GLY A N 1
ATOM 871 C CA . GLY A 1 108 ? 7.545 -12.405 -1.675 1.00 86.88 108 GLY A CA 1
ATOM 872 C C . GLY A 1 108 ? 6.074 -12.509 -2.114 1.00 86.88 108 GLY A C 1
ATOM 873 O O . GLY A 1 108 ? 5.771 -12.174 -3.256 1.00 86.88 108 GLY A O 1
ATOM 874 N N . PRO A 1 109 ? 5.128 -12.864 -1.223 1.00 85.00 109 PRO A N 1
ATOM 875 C CA . PRO A 1 109 ? 3.714 -12.934 -1.586 1.00 85.00 109 PRO A CA 1
ATOM 876 C C . PRO A 1 109 ? 3.070 -11.590 -1.952 1.00 85.00 109 PRO A C 1
ATOM 878 O O . PRO A 1 109 ? 2.122 -11.559 -2.730 1.00 85.00 109 PRO A O 1
ATOM 881 N N . LEU A 1 110 ? 3.540 -10.477 -1.386 1.00 88.38 110 LEU A N 1
ATOM 882 C CA . LEU A 1 110 ? 2.997 -9.146 -1.674 1.00 88.38 110 LEU A CA 1
ATOM 883 C C . LEU A 1 110 ? 3.611 -8.523 -2.922 1.00 88.38 110 LEU A C 1
ATOM 885 O O . LEU A 1 110 ? 2.983 -7.664 -3.536 1.00 88.38 110 LEU A O 1
ATOM 889 N N . ARG A 1 111 ? 4.815 -8.961 -3.301 1.00 89.94 111 ARG A N 1
ATOM 890 C CA . ARG A 1 111 ? 5.579 -8.422 -4.425 1.00 89.94 111 ARG A CA 1
ATOM 891 C C . ARG A 1 111 ? 4.740 -8.337 -5.700 1.00 89.94 111 ARG A C 1
ATOM 893 O O . ARG A 1 111 ? 4.606 -7.256 -6.258 1.00 89.94 111 ARG A O 1
ATOM 900 N N . THR A 1 112 ? 4.120 -9.442 -6.114 1.00 91.06 112 THR A N 1
ATOM 901 C CA . THR A 1 112 ? 3.294 -9.490 -7.333 1.00 91.06 112 THR A CA 1
ATOM 902 C C . THR A 1 112 ? 2.088 -8.556 -7.255 1.00 91.06 112 THR A C 1
ATOM 904 O O . THR A 1 112 ? 1.756 -7.894 -8.234 1.00 91.06 112 THR A O 1
ATOM 907 N N . THR A 1 113 ? 1.439 -8.467 -6.093 1.00 90.81 113 THR A N 1
ATOM 908 C CA . THR A 1 113 ? 0.286 -7.579 -5.902 1.00 90.81 113 THR A CA 1
ATOM 909 C C . THR A 1 113 ? 0.699 -6.114 -5.997 1.00 90.81 113 THR A C 1
ATOM 911 O O . THR A 1 113 ? 0.053 -5.345 -6.703 1.00 90.81 113 THR A O 1
ATOM 914 N N . VAL A 1 114 ? 1.794 -5.729 -5.338 1.00 88.81 114 VAL A N 1
ATOM 915 C CA . VAL A 1 114 ? 2.332 -4.362 -5.396 1.00 88.81 114 VAL A CA 1
ATOM 916 C C . VAL A 1 114 ? 2.779 -4.014 -6.813 1.00 88.81 114 VAL A C 1
ATOM 918 O O . VAL A 1 114 ? 2.454 -2.939 -7.309 1.00 88.81 114 VAL A O 1
ATOM 921 N N . GLU A 1 115 ? 3.473 -4.929 -7.488 1.00 91.81 115 GLU A N 1
ATOM 922 C CA . GLU A 1 115 ? 3.895 -4.765 -8.878 1.00 91.81 115 GLU A CA 1
ATOM 923 C C . GLU A 1 115 ? 2.703 -4.512 -9.806 1.00 91.81 115 GLU A C 1
ATOM 925 O O . GLU A 1 115 ? 2.710 -3.544 -10.564 1.00 91.81 115 GLU A O 1
ATOM 930 N N . HIS A 1 116 ? 1.645 -5.316 -9.687 1.00 91.25 116 HIS A N 1
ATOM 931 C CA . HIS A 1 116 ? 0.413 -5.123 -10.446 1.00 91.25 116 HIS A CA 1
ATOM 932 C C . HIS A 1 116 ? -0.213 -3.752 -10.145 1.00 91.25 116 HIS A C 1
ATOM 934 O O . HIS A 1 116 ? -0.567 -3.027 -11.072 1.00 91.25 116 HIS A O 1
ATOM 940 N N . GLN A 1 117 ? -0.284 -3.329 -8.879 1.00 87.06 117 GLN A N 1
ATOM 941 C CA . GLN A 1 117 ? -0.805 -1.999 -8.545 1.00 87.06 117 GLN A CA 1
ATOM 942 C C . GLN A 1 117 ? 0.021 -0.875 -9.182 1.00 87.06 117 GLN A C 1
ATOM 944 O O . GLN A 1 117 ? -0.551 0.042 -9.766 1.00 87.06 117 GLN A O 1
ATOM 949 N N . ILE A 1 118 ? 1.354 -0.964 -9.151 1.00 86.75 118 ILE A N 1
ATOM 950 C CA . ILE A 1 118 ? 2.232 0.006 -9.818 1.00 86.75 118 ILE A CA 1
ATOM 951 C C . ILE A 1 118 ? 1.966 0.027 -11.330 1.00 86.75 118 ILE A C 1
ATOM 953 O O . ILE A 1 118 ? 1.818 1.103 -11.909 1.00 86.75 118 ILE A O 1
ATOM 957 N N . ILE A 1 119 ? 1.857 -1.139 -11.974 1.00 89.69 119 ILE A N 1
ATOM 958 C CA . ILE A 1 119 ? 1.540 -1.241 -13.407 1.00 89.69 119 ILE A CA 1
ATOM 959 C C . ILE A 1 119 ? 0.188 -0.589 -13.710 1.00 89.69 119 ILE A C 1
ATOM 961 O O . ILE A 1 119 ? 0.095 0.197 -14.655 1.00 89.69 119 ILE A O 1
ATOM 965 N N . ASN A 1 120 ? -0.844 -0.874 -12.913 1.00 86.19 120 ASN A N 1
ATOM 966 C CA . ASN A 1 120 ? -2.178 -0.302 -13.091 1.00 86.19 120 ASN A CA 1
ATOM 967 C C . ASN A 1 120 ? -2.144 1.218 -12.969 1.00 86.19 120 ASN A C 1
ATOM 969 O O . ASN A 1 120 ? -2.698 1.911 -13.820 1.00 86.19 120 ASN A O 1
ATOM 973 N N . ILE A 1 121 ? -1.439 1.744 -11.973 1.00 79.81 121 ILE A N 1
ATOM 974 C CA . ILE A 1 121 ? -1.244 3.181 -11.780 1.00 79.81 121 ILE A CA 1
ATOM 975 C C . ILE A 1 121 ? -0.573 3.815 -13.007 1.00 79.81 121 ILE A C 1
ATOM 977 O O . ILE A 1 121 ? -1.090 4.784 -13.567 1.00 79.81 121 ILE A O 1
ATOM 981 N N . LEU A 1 122 ? 0.549 3.249 -13.457 1.00 81.38 122 LEU A N 1
ATOM 982 C CA . LEU A 1 122 ? 1.311 3.769 -14.593 1.00 81.38 122 LEU A CA 1
ATOM 983 C C . LEU A 1 122 ? 0.497 3.723 -15.893 1.00 81.38 122 LEU A C 1
ATOM 985 O O . LEU A 1 122 ? 0.406 4.719 -16.607 1.00 81.38 122 LEU A O 1
ATOM 989 N N . ARG A 1 123 ? -0.125 2.579 -16.198 1.00 83.06 123 ARG A N 1
ATOM 990 C CA . ARG A 1 123 ? -0.792 2.359 -17.488 1.00 83.06 123 ARG A CA 1
ATOM 991 C C . ARG A 1 123 ? -2.187 2.958 -17.555 1.00 83.06 123 ARG A C 1
ATOM 993 O O . ARG A 1 123 ? -2.530 3.608 -18.533 1.00 83.06 123 ARG A O 1
ATOM 1000 N N . SER A 1 124 ? -3.011 2.700 -16.544 1.00 71.44 124 SER A N 1
ATOM 1001 C CA . SER A 1 124 ? -4.440 3.020 -16.609 1.00 71.44 124 SER A CA 1
ATOM 1002 C C . SER A 1 124 ? -4.773 4.412 -16.083 1.00 71.44 124 SER A C 1
ATOM 1004 O O . SER A 1 124 ? -5.854 4.913 -16.381 1.00 71.44 124 SER A O 1
ATOM 1006 N N . LYS A 1 125 ? -3.873 5.035 -15.307 1.00 68.88 125 LYS A N 1
ATOM 1007 C CA . LYS A 1 125 ? -4.145 6.313 -14.628 1.00 68.88 125 LYS A CA 1
ATOM 1008 C C . LYS A 1 125 ? -3.223 7.429 -15.078 1.00 68.88 125 LYS A C 1
ATOM 1010 O O . LYS A 1 125 ? -3.715 8.500 -15.394 1.00 68.88 125 LYS A O 1
ATOM 1015 N N . LEU A 1 126 ? -1.917 7.190 -15.165 1.00 66.25 126 LEU A N 1
ATOM 1016 C CA . LEU A 1 126 ? -0.973 8.223 -15.599 1.00 66.25 126 LEU A CA 1
ATOM 1017 C C . LEU A 1 126 ? -1.068 8.523 -17.103 1.00 66.25 126 LEU A C 1
ATOM 1019 O O . LEU A 1 126 ? -1.156 9.693 -17.462 1.00 66.25 126 LEU A O 1
ATOM 1023 N N . ILE A 1 127 ? -1.140 7.504 -17.973 1.00 63.78 127 ILE A N 1
ATOM 1024 C CA . ILE A 1 127 ? -1.248 7.724 -19.432 1.00 63.78 127 ILE A CA 1
ATOM 1025 C C . ILE A 1 127 ? -2.465 8.591 -19.808 1.00 63.78 127 ILE A C 1
ATOM 1027 O O . ILE A 1 127 ? -2.280 9.596 -20.498 1.00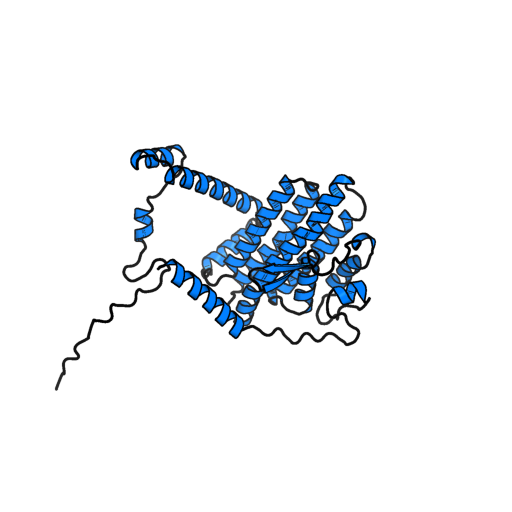 63.78 127 ILE A O 1
ATOM 1031 N N . PRO A 1 128 ? -3.708 8.263 -19.393 1.00 62.00 128 PRO A N 1
ATOM 1032 C CA . PRO A 1 128 ? -4.878 8.993 -19.885 1.00 62.00 128 PRO A CA 1
ATOM 1033 C C . PRO A 1 128 ? -4.934 10.445 -19.404 1.00 62.00 128 PRO A C 1
ATOM 1035 O O . PRO A 1 128 ? -5.435 11.309 -20.119 1.00 62.00 128 PRO A O 1
ATOM 1038 N N . LEU A 1 129 ? -4.380 10.732 -18.220 1.00 60.94 129 LEU A N 1
ATOM 1039 C CA . LEU A 1 129 ? -4.309 12.093 -17.682 1.00 60.94 129 LEU A CA 1
ATOM 1040 C C . LEU A 1 129 ? -3.394 13.009 -18.506 1.00 60.94 129 LEU A C 1
ATOM 1042 O O . LEU A 1 129 ? -3.605 14.218 -18.521 1.00 60.94 129 LEU A O 1
ATOM 1046 N N . CYS A 1 130 ? -2.420 12.445 -19.221 1.00 55.28 130 CYS A N 1
ATOM 1047 C CA . CYS A 1 130 ? -1.464 13.192 -20.037 1.00 55.28 130 CYS A CA 1
ATOM 1048 C C . CYS A 1 130 ? -1.883 13.324 -21.510 1.00 55.28 130 CYS A C 1
ATOM 1050 O O . CYS A 1 130 ? -1.399 14.212 -22.205 1.00 55.28 130 CYS A O 1
ATOM 1052 N N . HIS A 1 131 ? -2.786 12.468 -22.000 1.00 54.66 131 HIS A N 1
ATOM 1053 C CA . HIS A 1 131 ? -3.065 12.311 -23.434 1.00 54.66 131 HIS A CA 1
ATOM 1054 C C . HIS A 1 131 ? -4.404 12.883 -23.935 1.00 54.66 131 HIS A C 1
ATOM 1056 O O . HIS A 1 131 ? -4.858 12.495 -25.007 1.00 54.66 131 HIS A O 1
ATOM 1062 N N . ASN A 1 132 ? -4.967 13.893 -23.261 1.00 55.28 132 ASN A N 1
ATOM 1063 C CA . ASN A 1 132 ? -6.185 14.636 -23.648 1.00 55.28 132 ASN A CA 1
ATOM 1064 C C . ASN A 1 132 ? -7.515 13.976 -23.240 1.00 55.28 132 ASN A C 1
ATOM 1066 O O . ASN A 1 132 ? -7.974 13.045 -23.894 1.00 55.28 132 ASN A O 1
ATOM 1070 N N . SER A 1 133 ? -8.198 14.547 -22.234 1.00 53.34 133 SER A N 1
ATOM 1071 C CA . SER A 1 133 ? -9.681 14.574 -22.116 1.00 53.34 133 SER A CA 1
ATOM 1072 C C . SER A 1 133 ? -10.193 15.548 -21.037 1.00 53.34 133 SER A C 1
ATOM 1074 O O . SER A 1 133 ? -11.363 15.917 -21.053 1.00 53.34 133 SER A O 1
ATOM 1076 N N . LEU A 1 134 ? -9.352 15.945 -20.074 1.00 56.12 134 LEU A N 1
ATOM 1077 C CA . LEU A 1 134 ? -9.774 16.764 -18.930 1.00 56.12 134 LEU A CA 1
ATOM 1078 C C . LEU A 1 134 ? -9.620 18.283 -19.189 1.00 56.12 134 LEU A C 1
ATOM 1080 O O . LEU A 1 134 ? -8.735 18.683 -19.947 1.00 56.12 134 LEU A O 1
ATOM 1084 N N . PRO A 1 135 ? -10.436 19.156 -18.570 1.00 61.28 135 PRO A N 1
ATOM 1085 C CA . PRO A 1 135 ? -10.260 20.611 -18.630 1.00 61.28 135 PRO A CA 1
ATOM 1086 C C . PRO A 1 135 ? -8.922 21.073 -18.013 1.00 61.28 135 PRO A C 1
ATOM 1088 O O . PRO A 1 135 ? -8.587 20.599 -16.927 1.00 61.28 135 PRO A O 1
ATOM 1091 N N . PRO A 1 136 ? -8.191 22.051 -18.584 1.00 64.38 136 PRO A N 1
ATOM 1092 C CA . PRO A 1 136 ? -6.854 22.463 -18.118 1.00 64.38 136 PRO A CA 1
ATOM 1093 C C . PRO A 1 136 ? -6.733 22.768 -16.613 1.00 64.38 136 PRO A C 1
ATOM 1095 O O . PRO A 1 136 ? -5.728 22.437 -15.991 1.00 64.38 136 PRO A O 1
ATOM 1098 N N . ALA A 1 137 ? -7.774 23.335 -15.993 1.00 62.09 137 ALA A N 1
ATOM 1099 C CA . ALA A 1 137 ? -7.796 23.612 -14.553 1.00 62.09 137 ALA A CA 1
ATOM 1100 C C . ALA A 1 137 ? -7.776 22.336 -13.683 1.00 62.09 137 ALA A C 1
ATOM 1102 O O . ALA A 1 137 ? -7.199 22.331 -12.600 1.00 62.09 137 ALA A O 1
ATOM 1103 N N . THR A 1 138 ? -8.356 21.235 -14.171 1.00 61.09 138 THR A N 1
ATOM 1104 C CA . THR A 1 138 ? -8.351 19.929 -13.484 1.00 61.09 138 THR A CA 1
ATOM 1105 C C . THR A 1 138 ? -7.058 19.143 -13.708 1.00 61.09 138 THR A C 1
ATOM 1107 O O . THR A 1 138 ? -6.739 18.264 -12.906 1.00 61.09 138 THR A O 1
ATOM 1110 N N . HIS A 1 139 ? -6.266 19.478 -14.737 1.00 62.50 139 HIS A N 1
ATOM 1111 C CA . HIS A 1 139 ? -4.985 18.811 -15.010 1.00 62.50 139 HIS A CA 1
ATOM 1112 C C . HIS A 1 139 ? -3.982 19.042 -13.889 1.00 62.50 139 HIS A C 1
ATOM 1114 O O . HIS A 1 139 ? -3.370 18.087 -13.434 1.00 62.50 139 HIS A O 1
ATOM 1120 N N . LEU A 1 140 ? -3.839 20.279 -13.406 1.00 62.44 140 LEU A N 1
ATOM 1121 C CA . LEU A 1 140 ? -2.869 20.611 -12.357 1.00 62.44 140 LEU A CA 1
ATOM 1122 C C . LEU A 1 140 ? -3.192 19.910 -11.032 1.00 62.44 140 LEU A C 1
ATOM 1124 O O . LEU A 1 140 ? -2.305 19.292 -10.451 1.00 62.44 140 LEU A O 1
ATOM 1128 N N . SER A 1 141 ? -4.454 19.927 -10.592 1.00 63.28 141 SER A N 1
ATOM 1129 C CA . SER A 1 141 ? -4.881 19.265 -9.349 1.00 63.28 141 SER A CA 1
ATOM 1130 C C . SER A 1 141 ? -4.786 17.742 -9.440 1.00 63.28 141 SER A C 1
ATOM 1132 O O . SER A 1 141 ? -4.284 17.094 -8.521 1.00 63.28 141 SER A O 1
ATOM 1134 N N . THR A 1 142 ? -5.201 17.161 -10.569 1.00 63.06 142 THR A N 1
ATOM 1135 C CA . THR A 1 142 ? -5.172 15.704 -10.770 1.00 63.06 142 THR A CA 1
ATOM 1136 C C . THR A 1 142 ? -3.741 15.199 -10.947 1.00 63.06 142 THR A C 1
ATOM 1138 O O . THR A 1 142 ? -3.356 14.206 -10.332 1.00 63.06 142 THR A O 1
ATOM 1141 N N . ARG A 1 143 ? -2.906 15.922 -11.704 1.00 64.94 143 ARG A N 1
ATOM 1142 C CA . ARG A 1 143 ? -1.472 15.638 -11.857 1.00 64.94 143 ARG A CA 1
ATOM 1143 C C . ARG A 1 143 ? -0.745 15.780 -10.524 1.00 64.94 143 ARG A C 1
ATOM 1145 O O . ARG A 1 143 ? -0.035 14.862 -10.134 1.00 64.94 143 ARG A O 1
ATOM 1152 N N . ALA A 1 144 ? -0.963 16.863 -9.777 1.00 66.44 144 ALA A N 1
ATOM 1153 C CA . ALA A 1 144 ? -0.373 17.031 -8.450 1.00 66.44 144 ALA A CA 1
ATOM 1154 C C . ALA A 1 144 ? -0.810 15.918 -7.485 1.00 66.44 144 ALA A C 1
ATOM 1156 O O . ALA A 1 144 ? -0.001 15.446 -6.692 1.00 66.44 144 ALA A O 1
ATOM 1157 N N . PHE A 1 145 ? -2.056 15.451 -7.556 1.00 67.12 145 PHE A N 1
ATOM 1158 C CA . PHE A 1 145 ? -2.512 14.324 -6.749 1.00 67.12 145 PHE A CA 1
ATOM 1159 C C . PHE A 1 145 ? -1.812 13.013 -7.125 1.00 67.12 145 PHE A C 1
ATOM 1161 O O . PHE A 1 145 ? -1.238 12.347 -6.261 1.00 67.12 145 PHE A O 1
ATOM 1168 N N . VAL A 1 146 ? -1.815 12.656 -8.409 1.00 65.38 146 VAL A N 1
ATOM 1169 C CA . VAL A 1 146 ? -1.206 11.413 -8.899 1.00 65.38 146 VAL A CA 1
ATOM 1170 C C . VAL A 1 146 ? 0.314 11.420 -8.723 1.00 65.38 146 VAL A C 1
ATOM 1172 O O . VAL A 1 146 ? 0.903 10.364 -8.537 1.00 65.38 146 VAL A O 1
ATOM 1175 N N . LEU A 1 147 ? 0.961 12.585 -8.718 1.00 64.12 147 LEU A N 1
ATOM 1176 C CA . LEU A 1 147 ? 2.409 12.692 -8.526 1.00 64.12 147 LEU A CA 1
ATOM 1177 C C . LEU A 1 147 ? 2.845 12.871 -7.069 1.00 64.12 147 LEU A C 1
ATOM 1179 O O . LEU A 1 147 ? 3.988 12.560 -6.755 1.00 64.12 147 LEU A O 1
ATOM 1183 N N . ASN A 1 148 ? 1.975 13.344 -6.172 1.00 66.44 148 ASN A N 1
ATOM 1184 C CA . ASN A 1 148 ? 2.354 13.574 -4.772 1.00 66.44 148 ASN A CA 1
ATOM 1185 C C . ASN A 1 148 ? 1.680 12.602 -3.803 1.00 66.44 148 ASN A C 1
ATOM 1187 O O . ASN A 1 148 ? 2.321 12.107 -2.878 1.00 66.44 148 ASN A O 1
ATOM 1191 N N . GLN A 1 149 ? 0.390 12.318 -3.987 1.00 68.44 149 GLN A N 1
ATOM 1192 C CA . GLN A 1 149 ? -0.376 11.511 -3.037 1.00 68.44 149 GLN A CA 1
ATOM 1193 C C . GLN A 1 149 ? -0.314 10.033 -3.366 1.00 68.44 149 GLN A C 1
ATOM 1195 O O . GLN A 1 149 ? 0.016 9.246 -2.489 1.00 68.44 149 GLN A O 1
ATOM 1200 N N . LEU A 1 150 ? -0.545 9.648 -4.620 1.00 66.12 150 LEU A N 1
ATOM 1201 C CA . LEU A 1 150 ? -0.469 8.246 -5.028 1.00 66.12 150 LEU A CA 1
ATOM 1202 C C . LEU A 1 150 ? 0.882 7.579 -4.663 1.00 66.12 150 LEU A C 1
ATOM 1204 O O . LEU A 1 150 ? 0.897 6.492 -4.079 1.00 66.12 150 LEU A O 1
ATOM 1208 N N . PRO A 1 151 ? 2.015 8.271 -4.864 1.00 65.25 151 PRO A N 1
ATOM 1209 C CA . PRO A 1 151 ? 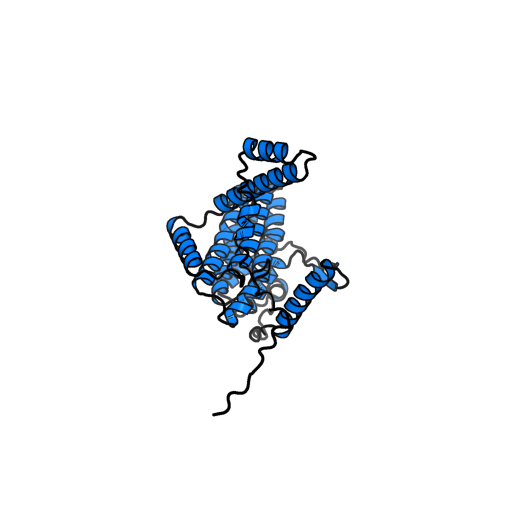3.316 7.847 -4.380 1.00 65.25 151 PRO A CA 1
ATOM 1210 C C . PRO A 1 151 ? 3.352 7.690 -2.850 1.00 65.25 151 PRO A C 1
ATOM 1212 O O . PRO A 1 151 ? 3.836 6.673 -2.356 1.00 65.25 151 PRO A O 1
ATOM 1215 N N . ARG A 1 152 ? 2.793 8.636 -2.078 1.00 67.81 152 ARG A N 1
ATOM 1216 C CA . ARG A 1 152 ? 2.683 8.512 -0.611 1.00 67.81 152 ARG A CA 1
ATOM 1217 C C . ARG A 1 152 ? 1.898 7.273 -0.185 1.00 67.81 152 ARG A C 1
ATOM 1219 O O . ARG A 1 152 ? 2.295 6.651 0.797 1.00 67.81 152 ARG A O 1
ATOM 1226 N N . LEU A 1 153 ? 0.849 6.884 -0.916 1.00 66.38 153 LEU A N 1
ATOM 1227 C CA . LEU A 1 153 ? 0.076 5.668 -0.618 1.00 66.38 153 LEU A CA 1
ATOM 1228 C C . LEU A 1 153 ? 0.965 4.432 -0.768 1.00 66.38 153 LEU A C 1
ATOM 1230 O O . LEU A 1 153 ? 1.051 3.604 0.136 1.00 66.38 153 LEU A O 1
ATOM 1234 N N . LEU A 1 154 ? 1.692 4.347 -1.884 1.00 66.50 154 LEU A N 1
ATOM 1235 C CA . LEU A 1 154 ? 2.634 3.259 -2.136 1.00 66.50 154 LEU A CA 1
ATOM 1236 C C . LEU A 1 154 ? 3.789 3.253 -1.131 1.00 66.50 154 LEU A C 1
ATOM 1238 O O . LEU A 1 154 ? 4.227 2.183 -0.724 1.00 66.50 154 LEU A O 1
ATOM 1242 N N . ASN A 1 155 ? 4.250 4.417 -0.667 1.00 68.00 155 ASN A N 1
ATOM 1243 C CA . ASN A 1 155 ? 5.253 4.485 0.393 1.00 68.00 155 ASN A CA 1
ATOM 1244 C C . ASN A 1 155 ? 4.692 4.070 1.754 1.00 68.00 155 ASN A C 1
ATOM 1246 O O . ASN A 1 155 ? 5.399 3.401 2.495 1.00 68.00 155 ASN A O 1
ATOM 1250 N N . GLN A 1 156 ? 3.436 4.382 2.082 1.00 70.75 156 GLN A N 1
ATOM 1251 C CA . GLN A 1 156 ? 2.797 3.823 3.277 1.00 70.75 156 GLN A CA 1
ATOM 1252 C C . GLN A 1 156 ? 2.722 2.292 3.180 1.00 70.75 156 GLN A C 1
ATOM 1254 O O . GLN A 1 156 ? 3.032 1.606 4.153 1.00 70.75 156 GLN A O 1
ATOM 1259 N N . VAL A 1 157 ? 2.410 1.740 2.0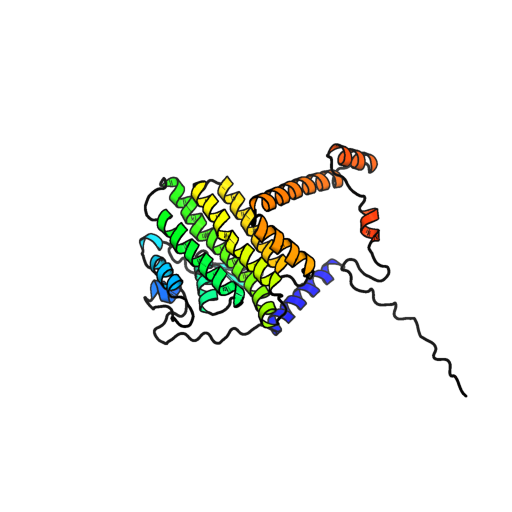02 1.00 67.75 157 VAL A N 1
ATOM 1260 C CA . VAL A 1 157 ? 2.515 0.292 1.754 1.00 67.75 157 VAL A CA 1
ATOM 1261 C C . VAL A 1 157 ? 3.962 -0.189 1.910 1.00 67.75 157 VAL A C 1
ATOM 1263 O O . VAL A 1 157 ? 4.177 -1.215 2.544 1.00 67.75 157 VAL A O 1
ATOM 1266 N N . GLY A 1 158 ? 4.954 0.556 1.414 1.00 69.44 158 GLY A N 1
ATOM 1267 C CA . GLY A 1 158 ? 6.389 0.271 1.546 1.00 69.44 158 GLY A CA 1
ATOM 1268 C C . GLY A 1 158 ? 6.898 0.275 2.996 1.00 69.44 158 GLY A C 1
ATOM 1269 O O . GLY A 1 158 ? 7.652 -0.609 3.404 1.00 69.44 158 GLY A O 1
ATOM 1270 N N . GLU A 1 159 ? 6.446 1.224 3.815 1.00 69.62 159 GLU A N 1
ATOM 1271 C CA . GLU A 1 159 ? 6.758 1.301 5.245 1.00 69.62 159 GLU A CA 1
ATOM 1272 C C . GLU A 1 159 ? 6.158 0.125 6.006 1.00 69.62 159 GLU A C 1
ATOM 1274 O O . GLU A 1 159 ? 6.834 -0.501 6.824 1.00 69.62 159 GLU A O 1
ATOM 1279 N N . VAL A 1 160 ? 4.897 -0.213 5.729 1.00 70.50 160 VAL A N 1
ATOM 1280 C CA . VAL A 1 160 ? 4.275 -1.398 6.328 1.00 70.50 160 VAL A CA 1
ATOM 1281 C C . VAL A 1 160 ? 4.924 -2.672 5.801 1.00 70.50 160 VAL A C 1
ATOM 1283 O O . VAL A 1 160 ? 5.083 -3.638 6.547 1.00 70.50 160 VAL A O 1
ATOM 1286 N N . ASN A 1 161 ? 5.384 -2.656 4.553 1.00 76.06 161 ASN A N 1
ATOM 1287 C CA . ASN A 1 161 ? 6.095 -3.763 3.952 1.00 76.06 161 ASN A CA 1
ATOM 1288 C C . ASN A 1 161 ? 7.382 -4.096 4.713 1.00 76.06 161 ASN A C 1
ATOM 1290 O O . ASN A 1 161 ? 7.639 -5.276 4.876 1.00 76.06 161 ASN A O 1
ATOM 1294 N N . TYR A 1 162 ? 8.124 -3.141 5.288 1.00 77.31 162 TYR A N 1
ATOM 1295 C CA . TYR A 1 162 ? 9.267 -3.486 6.151 1.00 77.31 162 TYR A CA 1
ATOM 1296 C C . TYR A 1 162 ? 8.862 -4.436 7.297 1.00 77.31 162 TYR A C 1
ATOM 1298 O O . TYR A 1 162 ? 9.474 -5.486 7.506 1.00 77.31 162 TYR A O 1
ATOM 1306 N N . TRP A 1 163 ? 7.776 -4.108 8.002 1.00 78.94 163 TRP A N 1
ATOM 1307 C CA . TRP A 1 163 ? 7.255 -4.910 9.113 1.00 78.94 163 TRP A CA 1
ATOM 1308 C C . TRP A 1 163 ? 6.709 -6.260 8.652 1.00 78.94 163 TRP A C 1
ATOM 1310 O O . TRP A 1 163 ? 7.001 -7.300 9.247 1.00 78.94 163 TRP A O 1
ATOM 1320 N N . VAL A 1 164 ? 5.928 -6.246 7.574 1.00 83.12 164 VAL A N 1
ATOM 1321 C CA . VAL A 1 164 ? 5.336 -7.449 6.987 1.00 83.12 164 VAL A CA 1
ATOM 1322 C C . VAL A 1 164 ? 6.429 -8.376 6.459 1.00 83.12 164 VAL A C 1
ATOM 1324 O O . VAL A 1 164 ? 6.407 -9.568 6.747 1.00 83.12 164 VAL A O 1
ATOM 1327 N N . HIS A 1 165 ? 7.428 -7.839 5.766 1.00 83.69 165 HIS A N 1
ATOM 1328 C CA . HIS A 1 165 ? 8.587 -8.564 5.265 1.00 83.69 165 HIS A CA 1
ATOM 1329 C C . HIS A 1 165 ? 9.369 -9.212 6.406 1.00 83.69 165 HIS A C 1
ATOM 1331 O O . HIS A 1 165 ? 9.668 -10.407 6.355 1.00 83.69 165 HIS A O 1
ATOM 1337 N N . ALA A 1 166 ? 9.678 -8.457 7.462 1.00 83.50 166 ALA A N 1
ATOM 1338 C CA . ALA A 1 166 ? 10.391 -8.989 8.617 1.00 83.50 166 ALA A CA 1
ATOM 1339 C C . ALA A 1 166 ? 9.646 -10.174 9.254 1.00 83.50 166 ALA A C 1
ATOM 1341 O O . ALA A 1 166 ? 10.271 -11.156 9.654 1.00 83.50 166 ALA A O 1
ATOM 1342 N N . ARG A 1 167 ? 8.310 -10.118 9.322 1.00 86.75 167 ARG A N 1
ATOM 1343 C CA . ARG A 1 167 ? 7.497 -11.234 9.821 1.00 86.75 167 ARG A CA 1
ATOM 1344 C C . ARG A 1 167 ? 7.393 -12.389 8.831 1.00 86.75 167 ARG A C 1
ATOM 1346 O O . ARG A 1 167 ? 7.457 -13.538 9.263 1.00 86.75 167 ARG A O 1
ATOM 1353 N N . TRP A 1 168 ? 7.257 -12.102 7.539 1.00 88.25 168 TRP A N 1
ATOM 1354 C CA . TRP A 1 168 ? 7.213 -13.104 6.474 1.00 88.25 168 TRP A CA 1
ATOM 1355 C C . TRP A 1 168 ? 8.458 -13.989 6.505 1.00 88.25 168 TRP A C 1
ATOM 1357 O O . TRP A 1 168 ? 8.344 -15.207 6.604 1.00 88.25 168 TRP A O 1
ATOM 1367 N N . MET A 1 169 ? 9.644 -13.378 6.540 1.00 83.38 169 MET A N 1
ATOM 1368 C CA . MET A 1 169 ? 10.914 -14.112 6.572 1.00 83.38 169 MET A CA 1
ATOM 1369 C C . MET A 1 169 ? 11.091 -14.971 7.823 1.00 83.38 169 MET A C 1
ATOM 1371 O O . MET A 1 169 ? 11.806 -15.967 7.791 1.00 83.38 169 MET A O 1
ATOM 1375 N N . LYS A 1 170 ? 10.437 -14.601 8.926 1.00 86.50 170 LYS A N 1
ATOM 1376 C CA . LYS A 1 170 ? 10.433 -15.373 10.174 1.00 86.50 170 LYS A CA 1
ATOM 1377 C C . LYS A 1 170 ? 9.349 -16.459 10.205 1.00 86.50 170 LYS A C 1
ATOM 1379 O O . LYS A 1 170 ? 9.197 -17.118 11.227 1.00 86.50 170 LYS A O 1
ATOM 1384 N N . GLY A 1 171 ? 8.553 -16.611 9.142 1.00 89.56 171 GLY A N 1
ATOM 1385 C CA . GLY A 1 171 ? 7.403 -17.521 9.119 1.00 89.56 171 GLY A CA 1
ATOM 1386 C C . GLY A 1 171 ? 6.285 -17.116 10.088 1.00 89.56 171 GLY A C 1
ATOM 1387 O O . GLY A 1 171 ? 5.461 -17.941 10.465 1.00 89.56 171 GLY A O 1
ATOM 1388 N N . LEU A 1 172 ? 6.254 -15.849 10.518 1.00 89.81 172 LEU A N 1
ATOM 1389 C CA . LEU A 1 172 ? 5.299 -15.336 11.507 1.00 89.81 172 LEU A CA 1
ATOM 1390 C C . LEU A 1 172 ? 4.009 -14.798 10.879 1.00 89.81 172 LEU A C 1
ATOM 1392 O O . LEU A 1 172 ? 3.157 -14.284 11.608 1.00 89.81 172 LEU A O 1
ATOM 1396 N N . LEU A 1 173 ? 3.874 -14.858 9.553 1.00 90.69 173 LEU A N 1
ATOM 1397 C CA . LEU A 1 173 ? 2.645 -14.517 8.841 1.00 90.69 173 LEU A CA 1
ATOM 1398 C C . LEU A 1 173 ? 1.978 -15.781 8.323 1.00 90.69 173 LEU A C 1
ATOM 1400 O O . LEU A 1 173 ? 2.569 -16.542 7.559 1.00 90.69 173 LEU A O 1
ATOM 1404 N N . ARG A 1 174 ? 0.716 -15.972 8.710 1.00 91.44 174 ARG A N 1
ATOM 1405 C CA . ARG A 1 174 ? -0.124 -17.034 8.149 1.00 91.44 174 ARG A CA 1
ATOM 1406 C C . ARG A 1 174 ? -0.552 -16.677 6.730 1.00 91.44 174 ARG A C 1
ATOM 1408 O O . ARG A 1 174 ? -0.711 -15.502 6.399 1.00 91.44 174 ARG A O 1
ATOM 1415 N N . ILE A 1 175 ? -0.843 -17.694 5.920 1.00 92.38 175 ILE A N 1
ATOM 1416 C CA . ILE A 1 175 ? -1.336 -17.502 4.548 1.00 92.38 175 ILE A CA 1
ATOM 1417 C C . ILE A 1 175 ? -2.617 -16.658 4.522 1.00 92.38 175 ILE A C 1
ATOM 1419 O O . ILE A 1 175 ? -2.744 -15.786 3.667 1.00 92.38 175 ILE A O 1
ATOM 1423 N N . SER A 1 176 ? -3.537 -16.846 5.472 1.00 92.19 176 SER A N 1
ATOM 1424 C CA . SER A 1 176 ? -4.761 -16.037 5.543 1.00 92.19 176 SER A CA 1
ATOM 1425 C C . SER A 1 176 ? -4.466 -14.549 5.775 1.00 92.19 176 SER A C 1
ATOM 1427 O O . SER A 1 176 ? -5.066 -13.699 5.124 1.00 92.19 176 SER A O 1
ATOM 1429 N N . GLN A 1 177 ? -3.477 -14.215 6.612 1.00 91.75 177 GLN A N 1
ATOM 1430 C CA . GLN A 1 177 ? -3.032 -12.828 6.812 1.00 91.75 177 GLN A CA 1
ATOM 1431 C C . GLN A 1 177 ? -2.421 -12.253 5.539 1.00 91.75 177 GLN A C 1
ATOM 1433 O O . GLN A 1 177 ? -2.744 -11.137 5.152 1.00 91.75 177 GLN A O 1
ATOM 1438 N N . VAL A 1 178 ? -1.580 -13.031 4.856 1.00 91.38 178 VAL A N 1
ATOM 1439 C CA . VAL A 1 178 ? -1.004 -12.635 3.567 1.00 91.38 178 VAL A CA 1
ATOM 1440 C C . VAL A 1 178 ? -2.102 -12.343 2.544 1.00 91.38 178 VAL A C 1
ATOM 1442 O O . VAL A 1 178 ? -2.056 -11.299 1.902 1.00 91.38 178 VAL A O 1
ATOM 1445 N N . ARG A 1 179 ? -3.119 -13.206 2.435 1.00 91.94 179 ARG A N 1
ATOM 1446 C CA . ARG A 1 179 ? -4.264 -12.995 1.536 1.00 91.94 179 ARG A CA 1
ATOM 1447 C C . ARG A 1 179 ? -5.045 -11.730 1.876 1.00 91.94 179 ARG A C 1
ATOM 1449 O O . ARG A 1 179 ? -5.380 -10.976 0.972 1.00 91.94 179 ARG A O 1
ATOM 1456 N N . LEU A 1 180 ? -5.289 -11.464 3.162 1.00 90.75 180 LEU A N 1
ATOM 1457 C CA . LEU A 1 180 ? -5.927 -10.218 3.597 1.00 90.75 180 LEU A CA 1
ATOM 1458 C C . LEU A 1 180 ? -5.104 -8.999 3.171 1.00 90.75 180 LEU A C 1
ATOM 1460 O O . LEU A 1 180 ? -5.652 -8.060 2.608 1.00 90.75 180 LEU A O 1
ATOM 1464 N N . LEU A 1 181 ? -3.785 -9.029 3.374 1.00 89.88 181 LEU A N 1
ATOM 1465 C CA . LEU A 1 181 ? -2.895 -7.944 2.955 1.00 89.88 181 LEU A CA 1
ATOM 1466 C C . LEU A 1 181 ? -2.905 -7.749 1.432 1.00 89.88 181 LEU A C 1
ATOM 1468 O O . LEU A 1 181 ? -2.956 -6.611 0.974 1.00 89.88 181 LEU A O 1
ATOM 1472 N N . GLN A 1 182 ? -2.898 -8.833 0.652 1.00 90.44 182 GLN A N 1
ATOM 1473 C CA . GLN A 1 182 ? -3.014 -8.765 -0.807 1.00 90.44 182 GLN A CA 1
ATOM 1474 C C . GLN A 1 182 ? -4.339 -8.128 -1.233 1.00 90.44 182 GLN A C 1
ATOM 1476 O O . GLN A 1 182 ? -4.320 -7.231 -2.064 1.00 90.44 182 GLN A O 1
ATOM 1481 N N . LEU A 1 183 ? -5.466 -8.531 -0.636 1.00 88.94 183 LEU A N 1
ATOM 1482 C CA . LEU A 1 183 ? -6.781 -7.945 -0.922 1.00 88.94 183 LEU A CA 1
ATOM 1483 C C . LEU A 1 183 ? -6.809 -6.444 -0.621 1.00 88.94 183 LEU A C 1
ATOM 1485 O O . LEU A 1 183 ? -7.260 -5.665 -1.452 1.00 88.94 183 LEU A O 1
ATOM 1489 N N . MET A 1 184 ? -6.260 -6.036 0.525 1.00 86.00 184 MET A N 1
ATOM 1490 C CA . MET A 1 184 ? -6.157 -4.624 0.902 1.00 86.00 184 MET A CA 1
ATOM 1491 C C . MET A 1 184 ? -5.308 -3.825 -0.098 1.00 86.00 184 MET A C 1
ATOM 1493 O O . MET A 1 184 ? -5.713 -2.755 -0.540 1.00 86.00 184 MET A O 1
ATOM 1497 N N . ILE A 1 185 ? -4.140 -4.340 -0.494 1.00 85.25 185 ILE A N 1
ATOM 1498 C CA . ILE A 1 185 ? -3.282 -3.667 -1.483 1.00 85.25 185 ILE A CA 1
ATOM 1499 C C . ILE A 1 185 ? -3.967 -3.630 -2.854 1.00 85.25 185 ILE A C 1
ATOM 1501 O O . ILE A 1 185 ? -3.890 -2.617 -3.538 1.00 85.25 185 ILE A O 1
ATOM 1505 N N . SER A 1 186 ? -4.652 -4.701 -3.256 1.00 86.38 186 SER A N 1
ATOM 1506 C CA . SER A 1 186 ? -5.394 -4.751 -4.517 1.00 86.38 186 SER A CA 1
ATOM 1507 C C . SER A 1 186 ? -6.514 -3.715 -4.590 1.00 86.38 186 SER A C 1
ATOM 1509 O O . SER A 1 186 ? -6.758 -3.167 -5.665 1.00 86.38 186 SER A O 1
ATOM 1511 N N . ASP A 1 187 ? -7.152 -3.413 -3.459 1.00 83.69 187 ASP A N 1
ATOM 1512 C CA . ASP A 1 187 ? -8.241 -2.439 -3.387 1.00 83.69 187 ASP A CA 1
ATOM 1513 C C . ASP A 1 187 ? -7.768 -0.980 -3.534 1.00 83.69 187 ASP A C 1
ATOM 1515 O O . ASP A 1 187 ? -8.583 -0.089 -3.752 1.00 83.69 187 ASP A O 1
ATOM 1519 N N . LEU A 1 188 ? -6.451 -0.710 -3.510 1.00 77.69 188 LEU A N 1
ATOM 1520 C CA . LEU A 1 188 ? -5.895 0.634 -3.747 1.00 77.69 188 LEU A CA 1
ATOM 1521 C C . LEU A 1 188 ? -6.315 1.242 -5.082 1.00 77.69 188 LEU A C 1
ATOM 1523 O O . LEU A 1 188 ? -6.407 2.463 -5.190 1.00 77.69 188 LEU A O 1
ATOM 1527 N N . SER A 1 189 ? -6.558 0.406 -6.092 1.00 76.56 189 SER A N 1
ATOM 1528 C CA . SER A 1 189 ? -7.003 0.869 -7.405 1.00 76.56 189 SER A CA 1
ATOM 1529 C C . SER A 1 189 ? -8.357 1.584 -7.329 1.00 76.56 189 SER A C 1
ATOM 1531 O O . SER A 1 189 ? -8.550 2.590 -8.005 1.00 76.56 189 SER A O 1
ATOM 1533 N N . HIS A 1 190 ? -9.276 1.133 -6.470 1.00 78.75 190 HIS A N 1
ATOM 1534 C CA . HIS A 1 190 ? -10.653 1.625 -6.470 1.00 78.75 190 HIS A CA 1
ATOM 1535 C C . HIS A 1 190 ? -10.788 3.103 -6.038 1.00 78.75 190 HIS A C 1
ATOM 1537 O O . HIS A 1 190 ? -11.404 3.881 -6.769 1.00 78.75 190 HIS A O 1
ATOM 1543 N N . PRO A 1 191 ? -10.168 3.571 -4.935 1.00 72.50 191 PRO A N 1
ATOM 1544 C CA . PRO A 1 191 ? -10.172 4.994 -4.585 1.00 72.50 191 PRO A CA 1
ATOM 1545 C C . PRO A 1 191 ? -9.542 5.884 -5.659 1.00 72.50 191 PRO A C 1
ATOM 1547 O O . PRO A 1 191 ? -9.985 7.013 -5.867 1.00 72.50 191 PRO A O 1
ATOM 1550 N N . ILE A 1 192 ? -8.523 5.380 -6.360 1.00 72.50 192 ILE A N 1
ATOM 1551 C CA . ILE A 1 192 ? -7.878 6.107 -7.459 1.00 72.50 192 ILE A CA 1
ATOM 1552 C C . ILE A 1 192 ? -8.841 6.226 -8.642 1.00 72.50 192 ILE A C 1
ATOM 1554 O O . ILE A 1 192 ? -8.944 7.298 -9.234 1.00 72.50 192 ILE A O 1
ATOM 1558 N N . ASP A 1 193 ? -9.574 5.158 -8.966 1.00 75.12 193 ASP A N 1
ATOM 1559 C CA . ASP A 1 193 ? -10.609 5.177 -10.002 1.00 75.12 193 ASP A CA 1
ATOM 1560 C C . ASP A 1 193 ? -11.665 6.237 -9.695 1.00 75.12 193 ASP A C 1
ATOM 1562 O O . ASP A 1 193 ? -11.963 7.070 -10.553 1.00 75.12 193 ASP A O 1
ATOM 1566 N N . MET A 1 194 ? -12.167 6.255 -8.457 1.00 73.06 194 MET A N 1
ATOM 1567 C CA . MET A 1 194 ? -13.135 7.257 -8.016 1.00 73.06 194 MET A CA 1
ATOM 1568 C C . MET A 1 194 ? -12.581 8.678 -8.137 1.00 73.06 194 MET A C 1
ATOM 1570 O O . MET A 1 194 ? -13.289 9.559 -8.610 1.00 73.06 194 MET A O 1
ATOM 1574 N N . PHE A 1 195 ? -11.312 8.913 -7.784 1.00 71.44 195 PHE A N 1
ATOM 1575 C CA . PHE A 1 195 ? -10.692 10.234 -7.938 1.00 71.44 195 PHE A CA 1
ATOM 1576 C C . PHE A 1 195 ? -10.707 10.736 -9.374 1.00 71.44 195 PHE A C 1
ATOM 1578 O O . PHE A 1 195 ? -11.034 11.891 -9.646 1.00 71.44 195 PHE A O 1
ATOM 1585 N N . VAL A 1 196 ? -10.292 9.850 -10.281 1.00 69.38 196 VAL A N 1
ATOM 1586 C CA . VAL A 1 196 ? -10.164 10.153 -11.700 1.00 69.38 196 VAL A CA 1
ATOM 1587 C C . VAL A 1 196 ? -11.548 10.441 -12.282 1.00 69.38 196 VAL A C 1
ATOM 1589 O O . VAL A 1 196 ? -11.678 11.343 -13.104 1.00 69.38 196 VAL A O 1
ATOM 1592 N N . MET A 1 197 ? -12.586 9.739 -11.811 1.00 72.62 197 MET A N 1
ATOM 1593 C CA . MET A 1 197 ? -13.980 9.993 -12.191 1.00 72.62 197 MET A CA 1
ATOM 1594 C C . MET A 1 197 ? -14.551 11.286 -11.588 1.00 72.62 197 MET A C 1
ATOM 1596 O O . MET A 1 197 ? -15.243 12.020 -12.287 1.00 72.62 197 MET A O 1
ATOM 1600 N N . GLU A 1 198 ? -14.245 11.606 -10.325 1.00 72.25 198 GLU A N 1
ATOM 1601 C CA . GLU A 1 198 ? -14.712 12.819 -9.624 1.00 72.25 198 GLU A CA 1
ATOM 1602 C C . GLU A 1 198 ? -13.906 14.091 -10.000 1.00 72.25 198 GLU A C 1
ATOM 1604 O O . GLU A 1 198 ? -14.021 15.125 -9.340 1.00 72.25 198 GLU A O 1
ATOM 1609 N N . ALA A 1 199 ? -13.102 14.034 -11.072 1.00 64.12 199 ALA A N 1
ATOM 1610 C CA . ALA A 1 199 ? -12.387 15.148 -11.711 1.00 64.12 199 ALA A CA 1
ATOM 1611 C C . ALA A 1 199 ? -11.521 16.027 -10.780 1.00 64.12 199 ALA A C 1
ATOM 1613 O O . ALA A 1 199 ? -11.292 17.206 -11.061 1.00 64.12 199 ALA A O 1
ATOM 1614 N N . GLY A 1 200 ? -11.003 15.461 -9.687 1.00 63.16 200 GLY A N 1
ATOM 1615 C CA . GLY A 1 200 ? -10.063 16.162 -8.810 1.00 63.16 200 GLY A CA 1
ATOM 1616 C C . GLY A 1 200 ? -10.681 17.263 -7.944 1.00 63.16 200 GLY A C 1
ATOM 1617 O O . GLY A 1 200 ? -10.005 18.248 -7.639 1.00 63.16 200 GLY A O 1
ATOM 1618 N N . THR A 1 201 ? -11.948 17.114 -7.545 1.00 72.44 201 THR A N 1
ATOM 1619 C CA . THR A 1 201 ? -12.570 17.993 -6.540 1.00 72.44 201 THR A CA 1
ATOM 1620 C C . THR A 1 201 ? -11.860 17.892 -5.176 1.00 72.44 201 THR A C 1
ATOM 1622 O O . THR A 1 201 ? -11.297 16.840 -4.845 1.00 72.44 201 THR A O 1
ATOM 1625 N N . PRO A 1 202 ? -11.871 18.959 -4.352 1.00 71.75 202 PRO A N 1
ATOM 1626 C CA . PRO A 1 202 ? -11.351 18.908 -2.982 1.00 71.75 202 PRO A CA 1
ATOM 1627 C C . PRO A 1 202 ? -11.999 17.806 -2.131 1.00 71.75 202 PRO A C 1
ATOM 1629 O O . PRO A 1 202 ? -11.322 17.158 -1.335 1.00 71.75 202 PRO A O 1
ATOM 1632 N N . GLU A 1 203 ? -13.290 17.542 -2.331 1.00 74.19 203 GLU A N 1
ATOM 1633 C CA . GLU A 1 203 ? -14.023 16.486 -1.633 1.00 74.19 203 GLU A CA 1
ATOM 1634 C C . GLU A 1 203 ? -13.531 15.093 -2.046 1.00 74.19 203 GLU A C 1
ATOM 1636 O O . GLU A 1 203 ? -13.314 14.234 -1.188 1.00 74.19 203 GLU A O 1
ATOM 1641 N N . ALA A 1 204 ? -13.298 14.864 -3.344 1.00 72.31 204 ALA A N 1
ATOM 1642 C CA . ALA A 1 204 ? -12.703 13.619 -3.829 1.00 72.31 204 ALA A CA 1
ATOM 1643 C C . ALA A 1 204 ? -11.317 13.397 -3.210 1.00 72.31 204 ALA A C 1
ATOM 1645 O O . ALA A 1 204 ? -10.998 12.295 -2.758 1.00 72.31 204 ALA A O 1
ATOM 1646 N N . PHE A 1 205 ? -10.514 14.463 -3.129 1.00 70.62 205 PHE A N 1
ATOM 1647 C CA . PHE A 1 205 ? -9.197 14.432 -2.499 1.00 70.62 205 PHE A CA 1
ATOM 1648 C C . PHE A 1 205 ? -9.272 13.996 -1.031 1.00 70.62 205 PHE A C 1
ATOM 1650 O O . PHE A 1 205 ? -8.549 13.083 -0.620 1.00 70.62 205 PHE A O 1
ATOM 1657 N N . GLU A 1 206 ? -10.154 14.617 -0.243 1.00 74.94 206 GLU A N 1
ATOM 1658 C CA . GLU A 1 206 ? -10.324 14.287 1.173 1.00 74.94 206 GLU A CA 1
ATOM 1659 C C . GLU A 1 206 ? -10.758 12.828 1.361 1.00 74.94 206 GLU A C 1
ATOM 1661 O O . GLU A 1 206 ? -10.183 12.108 2.185 1.00 74.94 206 GLU A O 1
ATOM 1666 N N . LYS A 1 207 ? -11.707 12.346 0.547 1.00 74.38 207 LYS A N 1
ATOM 1667 C CA . LYS A 1 207 ? -12.149 10.945 0.585 1.00 74.38 207 LYS A CA 1
ATOM 1668 C C . LYS A 1 207 ? -10.983 9.981 0.382 1.00 74.38 207 LYS A C 1
ATOM 1670 O O . LYS A 1 207 ? -10.830 9.041 1.159 1.00 74.38 207 LYS A O 1
ATOM 1675 N N . ILE A 1 208 ? -10.130 10.200 -0.616 1.00 73.19 208 ILE A N 1
ATOM 1676 C CA . ILE A 1 208 ? -9.036 9.257 -0.909 1.00 73.19 208 ILE A CA 1
ATOM 1677 C C . ILE A 1 208 ? -7.947 9.328 0.141 1.00 73.19 208 ILE A C 1
ATOM 1679 O O . ILE A 1 208 ? -7.396 8.295 0.526 1.00 73.19 208 ILE A O 1
ATOM 1683 N N . TRP A 1 209 ? -7.649 10.530 0.629 1.00 73.81 209 TRP A N 1
ATOM 1684 C CA . TRP A 1 209 ? -6.740 10.704 1.751 1.00 73.81 209 TRP A CA 1
ATOM 1685 C C . TRP A 1 209 ? -7.201 9.874 2.958 1.00 73.81 209 TRP A C 1
ATOM 1687 O O . TRP A 1 209 ? -6.413 9.128 3.547 1.00 73.81 209 TRP A O 1
ATOM 1697 N N . ASN A 1 210 ? -8.496 9.923 3.271 1.00 76.25 210 ASN A N 1
ATOM 1698 C CA . ASN A 1 210 ? -9.092 9.157 4.362 1.00 76.25 210 ASN A CA 1
ATOM 1699 C C . ASN A 1 210 ? -9.069 7.645 4.102 1.00 76.25 210 ASN A C 1
ATOM 1701 O O . ASN A 1 210 ? -8.668 6.885 4.990 1.00 76.25 210 ASN A O 1
ATOM 1705 N N . VAL A 1 211 ? -9.431 7.196 2.895 1.00 74.44 211 VAL A N 1
ATOM 1706 C CA . VAL A 1 211 ? -9.386 5.767 2.536 1.00 74.44 211 VAL A CA 1
ATOM 1707 C C . VAL A 1 211 ? -7.961 5.233 2.626 1.00 74.44 211 VAL A C 1
ATOM 1709 O O . VAL A 1 211 ? -7.731 4.161 3.177 1.00 74.44 211 VAL A O 1
ATOM 1712 N N . THR A 1 212 ? -6.979 6.007 2.181 1.00 72.00 212 THR A N 1
ATOM 1713 C CA . THR A 1 212 ? -5.583 5.573 2.202 1.00 72.00 212 THR A CA 1
ATOM 1714 C C . THR A 1 212 ? -5.025 5.483 3.613 1.00 72.00 212 THR A C 1
ATOM 1716 O O . THR A 1 212 ? -4.427 4.471 3.978 1.00 72.00 212 THR A O 1
ATOM 1719 N N . ASN A 1 213 ? -5.242 6.502 4.445 1.00 74.19 213 ASN A N 1
ATOM 1720 C CA . ASN A 1 213 ? -4.797 6.437 5.836 1.00 74.19 213 ASN A CA 1
ATOM 1721 C C . ASN A 1 213 ? -5.461 5.269 6.580 1.00 74.19 213 ASN A C 1
ATOM 1723 O O . ASN A 1 213 ? -4.820 4.595 7.397 1.00 74.19 213 ASN A O 1
ATOM 1727 N N . SER A 1 214 ? -6.724 4.988 6.251 1.00 77.25 214 SER A N 1
ATOM 1728 C CA . SER A 1 214 ? -7.441 3.816 6.754 1.00 77.25 214 SER A CA 1
ATOM 1729 C C . SER A 1 214 ? -6.800 2.523 6.256 1.00 77.25 214 SER A C 1
ATOM 1731 O O . SER A 1 214 ? -6.600 1.600 7.047 1.00 77.25 214 SER A O 1
ATOM 1733 N N . LEU A 1 215 ? -6.383 2.466 4.991 1.00 77.06 215 LEU A N 1
ATOM 1734 C CA . LEU A 1 215 ? -5.702 1.309 4.428 1.00 77.06 215 LEU A CA 1
ATOM 1735 C C . LEU A 1 215 ? -4.358 1.050 5.106 1.00 77.06 215 LEU A C 1
ATOM 1737 O O . LEU A 1 215 ? -4.115 -0.064 5.556 1.00 77.06 215 LEU A O 1
ATOM 1741 N N . ALA A 1 216 ? -3.500 2.061 5.249 1.00 75.81 216 ALA A N 1
ATOM 1742 C CA . ALA A 1 216 ? -2.218 1.911 5.933 1.00 75.81 216 ALA A CA 1
ATOM 1743 C C . ALA A 1 216 ? -2.403 1.408 7.373 1.00 75.81 216 ALA A C 1
ATOM 1745 O O . ALA A 1 216 ? -1.683 0.517 7.829 1.00 75.81 216 ALA A O 1
ATOM 1746 N N . THR A 1 217 ? -3.409 1.930 8.077 1.00 80.06 217 THR A N 1
ATOM 1747 C CA . THR A 1 217 ? -3.791 1.464 9.418 1.00 80.06 217 THR A CA 1
ATOM 1748 C C . THR A 1 217 ? -4.270 0.011 9.400 1.00 80.06 217 THR A C 1
ATOM 1750 O O . THR A 1 217 ? -3.891 -0.777 10.266 1.00 80.06 217 THR A O 1
ATOM 1753 N N . THR A 1 218 ? -5.039 -0.377 8.386 1.00 80.75 218 THR A N 1
ATOM 1754 C CA . THR A 1 218 ? -5.589 -1.729 8.226 1.00 80.75 218 THR A CA 1
ATOM 1755 C C . THR A 1 218 ? -4.508 -2.752 7.869 1.00 80.75 218 THR A C 1
ATOM 1757 O O . THR A 1 218 ? -4.435 -3.816 8.484 1.00 80.75 218 THR A O 1
ATOM 1760 N N . ILE A 1 219 ? -3.594 -2.416 6.953 1.00 82.56 219 ILE A N 1
ATOM 1761 C CA . ILE A 1 219 ? -2.427 -3.245 6.616 1.00 82.56 219 ILE A CA 1
ATOM 1762 C C . ILE A 1 219 ? -1.548 -3.412 7.866 1.00 82.56 219 ILE A C 1
ATOM 1764 O O . ILE A 1 219 ? -1.144 -4.533 8.181 1.00 82.56 219 ILE A O 1
ATOM 1768 N N . LYS A 1 220 ? -1.316 -2.340 8.645 1.00 82.94 220 LYS A N 1
ATOM 1769 C CA . LYS A 1 220 ? -0.623 -2.437 9.946 1.00 82.94 220 LYS A CA 1
ATOM 1770 C C . LYS A 1 220 ? -1.354 -3.366 10.907 1.00 82.94 220 LYS A C 1
ATOM 1772 O O . LYS A 1 220 ? -0.698 -4.156 11.575 1.00 82.94 220 LYS A O 1
ATOM 1777 N N . PHE A 1 221 ? -2.680 -3.290 10.982 1.00 86.56 221 PHE A N 1
ATOM 1778 C CA . PHE A 1 221 ? -3.486 -4.133 11.861 1.00 86.56 221 PHE A CA 1
ATOM 1779 C C . PHE A 1 221 ? -3.366 -5.619 11.501 1.00 86.56 221 PHE A C 1
ATOM 1781 O O . PHE A 1 221 ? -2.962 -6.413 12.355 1.00 86.56 221 PHE A O 1
ATOM 1788 N N . PHE A 1 222 ? -3.625 -5.994 10.245 1.00 87.00 222 PHE A N 1
ATOM 1789 C CA . PHE A 1 222 ? -3.524 -7.385 9.788 1.00 87.00 222 PHE A CA 1
ATOM 1790 C C . PHE A 1 222 ? -2.085 -7.914 9.810 1.00 87.00 222 PHE A C 1
ATOM 1792 O O . PHE A 1 222 ? -1.856 -9.086 10.103 1.00 87.00 222 PHE A O 1
ATOM 1799 N N . GLY A 1 223 ? -1.108 -7.036 9.570 1.00 84.00 223 GLY A N 1
ATOM 1800 C CA . GLY A 1 223 ? 0.318 -7.319 9.702 1.00 84.00 223 GLY A CA 1
ATOM 1801 C C . GLY A 1 223 ? 0.848 -7.246 11.138 1.00 84.00 223 GLY A C 1
ATOM 1802 O O . GLY A 1 223 ? 2.038 -7.494 11.345 1.00 84.00 223 GLY A O 1
ATOM 1803 N N . SER A 1 224 ? 0.018 -6.933 12.142 1.00 83.69 224 SER A N 1
ATOM 1804 C CA . SER A 1 224 ? 0.449 -6.787 13.541 1.00 83.69 224 SER A CA 1
ATOM 1805 C C . SER A 1 224 ? 0.491 -8.116 14.287 1.00 83.69 224 SER A C 1
ATOM 1807 O O . SER A 1 224 ? -0.274 -9.043 14.012 1.00 83.69 224 SER A O 1
ATOM 1809 N N . GLU A 1 225 ? 1.373 -8.224 15.278 1.00 81.62 225 GLU A N 1
ATOM 1810 C CA . GLU A 1 225 ? 1.457 -9.409 16.144 1.00 81.62 225 GLU A CA 1
ATOM 1811 C C . GLU A 1 225 ? 0.215 -9.592 17.027 1.00 81.62 225 GLU A C 1
ATOM 1813 O O . GLU A 1 225 ? 0.038 -10.650 17.631 1.00 81.62 225 GLU A O 1
ATOM 1818 N N . ARG A 1 226 ? -0.634 -8.562 17.129 1.00 82.88 226 ARG A N 1
ATOM 1819 C CA . ARG A 1 226 ? -1.865 -8.573 17.927 1.00 82.88 226 ARG A CA 1
ATOM 1820 C C . ARG A 1 226 ? -3.007 -9.287 17.210 1.00 82.88 226 ARG A C 1
ATOM 1822 O O . ARG A 1 226 ? -3.892 -9.832 17.863 1.00 82.88 226 ARG A O 1
ATOM 1829 N N . PHE A 1 227 ? -2.975 -9.335 15.882 1.00 83.62 227 PHE A N 1
ATOM 1830 C CA . PHE A 1 227 ? -3.970 -10.047 15.097 1.00 83.62 227 PHE A CA 1
ATOM 1831 C C . PHE A 1 227 ? -3.609 -11.541 15.022 1.00 83.62 227 PHE A C 1
ATOM 1833 O O . PHE A 1 227 ? -2.748 -11.950 14.245 1.00 83.62 227 PHE A O 1
ATOM 1840 N N . ARG A 1 228 ? -4.209 -12.353 15.909 1.00 81.56 228 ARG A N 1
ATOM 1841 C CA . ARG A 1 228 ? -3.854 -13.780 16.108 1.00 81.56 228 ARG A CA 1
ATOM 1842 C C . ARG A 1 228 ? -4.985 -14.783 15.845 1.00 81.56 228 ARG A C 1
ATOM 1844 O O . ARG A 1 228 ? -4.768 -15.990 15.955 1.00 81.56 228 ARG A O 1
ATOM 1851 N N . SER A 1 229 ? -6.188 -14.318 15.516 1.00 88.44 229 SER A N 1
ATOM 1852 C CA . SER A 1 229 ? -7.355 -15.194 15.364 1.00 88.44 229 SER A CA 1
ATOM 1853 C C . SER A 1 229 ? -7.482 -15.707 13.930 1.00 88.44 229 SER A C 1
ATOM 1855 O O . SER A 1 229 ? -7.993 -15.011 13.060 1.00 88.44 229 SER A O 1
ATOM 1857 N N . GLU A 1 230 ? -7.058 -16.950 13.695 1.00 89.69 230 GLU A N 1
ATOM 1858 C CA . GLU A 1 230 ? -7.209 -17.621 12.393 1.00 89.69 230 GLU A CA 1
ATOM 1859 C C . GLU A 1 230 ? -8.679 -17.766 11.984 1.00 89.69 230 GLU A C 1
ATOM 1861 O O . GLU A 1 230 ? -9.044 -17.564 10.830 1.00 89.69 230 GLU A O 1
ATOM 1866 N N . ARG A 1 231 ? -9.556 -18.058 12.952 1.00 88.06 231 ARG A N 1
ATOM 1867 C CA . ARG A 1 231 ? -11.000 -18.134 12.707 1.00 88.06 231 ARG A CA 1
ATOM 1868 C C . ARG A 1 231 ? -11.547 -16.803 12.193 1.00 88.06 231 ARG A C 1
ATOM 1870 O O . ARG A 1 231 ? -12.351 -16.803 11.269 1.00 88.06 231 ARG A O 1
ATOM 1877 N N . LEU A 1 232 ? -11.120 -15.688 12.790 1.00 87.62 232 LEU A N 1
ATOM 1878 C CA . LEU A 1 232 ? -11.536 -14.356 12.353 1.00 87.62 232 LEU A CA 1
ATOM 1879 C C . LEU A 1 232 ? -10.956 -14.022 10.975 1.00 87.62 232 LEU A C 1
ATOM 1881 O O . LEU A 1 232 ? -11.673 -13.499 10.135 1.00 87.62 232 LEU A O 1
ATOM 1885 N N . GLU A 1 233 ? -9.693 -14.369 10.724 1.00 90.38 233 GLU A N 1
ATOM 1886 C CA . GLU A 1 233 ? -9.056 -14.215 9.411 1.00 90.38 233 GLU A CA 1
ATOM 1887 C C . GLU A 1 233 ? -9.846 -14.905 8.302 1.00 90.38 233 GLU A C 1
ATOM 1889 O O . GLU A 1 233 ? -10.175 -14.280 7.298 1.00 90.38 233 GLU A O 1
ATOM 1894 N N . ASN A 1 234 ? -10.176 -16.180 8.502 1.00 89.44 234 ASN A N 1
ATOM 1895 C CA . ASN A 1 234 ? -10.903 -16.966 7.514 1.00 89.44 234 ASN A CA 1
ATOM 1896 C C . ASN A 1 234 ? -12.334 -16.453 7.325 1.00 89.44 234 ASN A C 1
ATOM 1898 O O . ASN A 1 234 ? -12.807 -16.408 6.197 1.00 89.44 234 ASN A O 1
ATOM 1902 N N . LEU A 1 235 ? -12.996 -16.013 8.399 1.00 87.25 235 LEU A N 1
ATOM 1903 C CA . LEU A 1 235 ? -14.330 -15.416 8.317 1.00 87.25 235 LEU A CA 1
ATOM 1904 C C . LEU A 1 235 ? -14.318 -14.110 7.507 1.00 87.25 235 LEU A C 1
ATOM 1906 O O . LEU A 1 235 ? -15.182 -13.918 6.659 1.00 87.25 235 LEU A O 1
ATOM 1910 N N . ILE A 1 236 ? -13.318 -13.245 7.712 1.00 88.44 236 ILE A N 1
ATOM 1911 C CA . ILE A 1 236 ? -13.160 -12.025 6.904 1.00 88.44 236 ILE A CA 1
ATOM 1912 C C . ILE A 1 236 ? -12.902 -12.393 5.441 1.00 88.44 236 ILE A C 1
ATOM 1914 O O . ILE A 1 236 ? -13.530 -11.826 4.556 1.00 88.44 236 ILE A O 1
ATOM 1918 N N . LEU A 1 237 ? -12.012 -13.354 5.174 1.00 89.56 237 LEU A N 1
ATOM 1919 C CA . LEU A 1 237 ? -11.725 -13.793 3.806 1.00 89.56 237 LEU A CA 1
ATOM 1920 C C . LEU A 1 237 ? -12.952 -14.378 3.102 1.00 89.56 237 LEU A C 1
ATOM 1922 O O . LEU A 1 237 ? -13.135 -14.106 1.921 1.00 89.56 237 LEU A O 1
ATOM 1926 N N . MET A 1 238 ? -13.777 -15.160 3.803 1.00 88.12 238 MET A N 1
ATOM 1927 C CA . MET A 1 238 ? -15.027 -15.692 3.256 1.00 88.12 238 MET A CA 1
ATOM 1928 C C . MET A 1 238 ? -15.982 -14.564 2.875 1.00 88.12 238 MET A C 1
ATOM 1930 O O . MET A 1 238 ? -16.415 -14.514 1.731 1.00 88.12 238 MET A O 1
ATOM 1934 N N . HIS A 1 239 ? -16.226 -13.612 3.779 1.00 85.94 239 HIS A N 1
ATOM 1935 C CA . HIS A 1 239 ? -17.100 -12.477 3.475 1.00 85.94 239 HIS A CA 1
ATOM 1936 C C . HIS A 1 239 ? -16.568 -11.611 2.333 1.00 85.94 239 HIS A C 1
ATOM 1938 O O . HIS A 1 239 ? -17.328 -11.220 1.457 1.00 85.94 239 HIS A O 1
ATOM 1944 N N . VAL A 1 240 ? -15.258 -11.350 2.286 1.00 85.81 240 VAL A N 1
ATOM 1945 C CA . VAL A 1 240 ? -14.663 -10.598 1.171 1.00 85.81 240 VAL A CA 1
ATOM 1946 C C . VAL A 1 240 ? -14.750 -11.378 -0.145 1.00 85.81 240 VAL A C 1
ATOM 1948 O O . VAL A 1 240 ? -14.861 -10.767 -1.202 1.00 85.81 240 VAL A O 1
ATOM 1951 N N . ALA A 1 241 ? -14.710 -12.712 -0.117 1.00 83.25 241 ALA A N 1
ATOM 1952 C CA . ALA A 1 241 ? -14.894 -13.528 -1.315 1.00 83.25 241 ALA A CA 1
ATOM 1953 C C . ALA A 1 241 ? -16.355 -13.555 -1.801 1.00 83.25 241 ALA A C 1
ATOM 1955 O O . ALA A 1 241 ? -16.579 -13.645 -3.005 1.00 83.25 241 ALA A O 1
ATOM 1956 N N . GLU A 1 242 ? -17.323 -13.487 -0.884 1.00 84.12 242 GLU A N 1
ATOM 1957 C CA . GLU A 1 242 ? -18.760 -13.475 -1.188 1.00 84.12 242 GLU A CA 1
ATOM 1958 C C . GLU A 1 242 ? -19.227 -12.101 -1.693 1.00 84.12 242 GLU A C 1
ATOM 1960 O O . GLU A 1 242 ? -19.841 -12.016 -2.755 1.00 84.12 242 GLU A O 1
ATOM 1965 N N . ASP A 1 243 ? -18.877 -11.031 -0.974 1.00 78.19 243 ASP A N 1
ATOM 1966 C CA . ASP A 1 243 ? -19.446 -9.690 -1.175 1.00 78.19 243 ASP A CA 1
ATOM 1967 C C . ASP A 1 243 ? -18.433 -8.659 -1.707 1.00 78.19 243 ASP A C 1
ATOM 1969 O O . ASP A 1 243 ? -18.778 -7.505 -1.979 1.00 78.19 243 ASP A O 1
ATOM 1973 N N . GLY A 1 244 ? -17.165 -9.049 -1.861 1.00 76.69 244 GLY A N 1
ATOM 1974 C CA . GLY A 1 244 ? -16.073 -8.129 -2.170 1.00 76.69 244 GLY A CA 1
ATOM 1975 C C . GLY A 1 244 ? -15.612 -7.308 -0.959 1.00 76.69 244 GLY A C 1
ATOM 1976 O O . GLY A 1 244 ? -16.152 -7.377 0.146 1.00 76.69 244 GLY A O 1
ATOM 1977 N N . CYS A 1 245 ? -14.566 -6.504 -1.157 1.00 71.00 245 CYS A N 1
ATOM 1978 C CA . CYS A 1 245 ? -14.131 -5.523 -0.168 1.00 71.00 245 CYS A CA 1
ATOM 1979 C C . CYS A 1 245 ? -14.830 -4.191 -0.451 1.00 71.00 245 CYS A C 1
ATOM 1981 O O . CYS A 1 245 ? -14.456 -3.480 -1.377 1.00 71.00 245 CYS A O 1
ATOM 1983 N N . ASN A 1 246 ? -15.847 -3.835 0.337 1.00 70.94 246 ASN A N 1
ATOM 1984 C CA . ASN A 1 246 ? -16.501 -2.536 0.198 1.00 70.94 246 ASN A CA 1
ATOM 1985 C C . ASN A 1 246 ? -15.834 -1.501 1.119 1.00 70.94 246 ASN A C 1
ATOM 1987 O O . ASN A 1 246 ? -16.277 -1.261 2.247 1.00 70.94 246 ASN A O 1
ATOM 1991 N N . THR A 1 247 ? -14.756 -0.874 0.642 1.00 65.62 247 THR A N 1
ATOM 1992 C CA . THR A 1 247 ? -14.070 0.202 1.379 1.00 65.62 247 THR A CA 1
ATOM 1993 C C . THR A 1 247 ? -14.953 1.422 1.628 1.00 65.62 247 THR A C 1
ATOM 1995 O O . THR A 1 247 ? -14.726 2.133 2.606 1.00 65.62 247 THR A O 1
ATOM 1998 N N . GLY A 1 248 ? -16.010 1.623 0.835 1.00 64.00 248 GLY A N 1
ATOM 1999 C CA . GLY A 1 248 ? -17.044 2.625 1.099 1.00 64.00 248 GLY A CA 1
ATOM 2000 C C . GLY A 1 248 ? -17.803 2.361 2.403 1.00 64.00 248 GLY A C 1
ATOM 2001 O O . GLY A 1 248 ? -17.983 3.275 3.205 1.00 64.00 248 GLY A O 1
ATOM 2002 N N . VAL A 1 249 ? -18.173 1.104 2.673 1.00 67.00 249 VAL A N 1
ATOM 2003 C CA . VAL A 1 249 ? -18.796 0.703 3.949 1.00 67.00 249 VAL A CA 1
ATOM 2004 C C . VAL A 1 249 ? -17.829 0.911 5.112 1.00 67.00 249 VAL A C 1
ATOM 2006 O O . VAL A 1 249 ? -18.223 1.449 6.145 1.00 67.00 249 VAL A O 1
ATOM 2009 N N . VAL A 1 250 ? -16.553 0.548 4.947 1.00 68.12 250 VAL A N 1
ATOM 2010 C CA . VAL A 1 250 ? -15.528 0.773 5.983 1.00 68.12 250 VAL A CA 1
ATOM 2011 C C . VAL A 1 250 ? -15.372 2.265 6.284 1.00 68.12 250 VAL A C 1
ATOM 2013 O O . VAL A 1 250 ? -15.350 2.649 7.452 1.00 68.12 250 VAL A O 1
ATOM 2016 N N . ALA A 1 251 ? -15.309 3.108 5.251 1.00 63.69 251 ALA A N 1
ATOM 2017 C CA . ALA A 1 251 ? -15.221 4.556 5.401 1.00 63.69 251 ALA A CA 1
ATOM 2018 C C . ALA A 1 251 ? -16.464 5.138 6.097 1.00 63.69 251 ALA A C 1
ATOM 2020 O O . ALA A 1 251 ? -16.317 5.945 7.013 1.00 63.69 251 ALA A O 1
ATOM 2021 N N . ALA A 1 252 ? -17.668 4.684 5.732 1.00 65.88 252 ALA A N 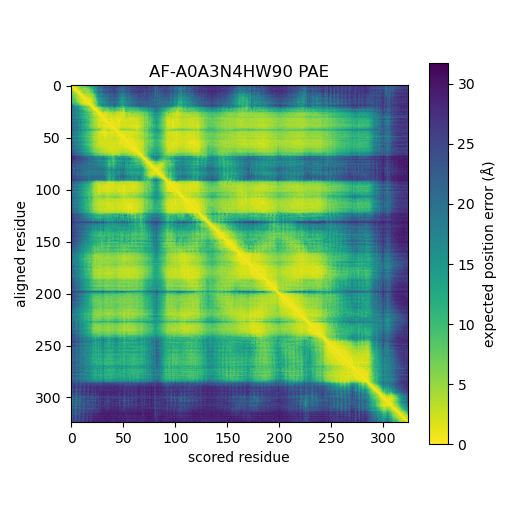1
ATOM 2022 C CA . ALA A 1 252 ? -18.913 5.102 6.375 1.00 65.88 252 ALA A CA 1
ATOM 2023 C C . ALA A 1 252 ? -18.951 4.706 7.860 1.00 65.88 252 ALA A C 1
ATOM 2025 O O . ALA A 1 252 ? -19.245 5.538 8.713 1.00 65.88 252 ALA A O 1
ATOM 2026 N N . ILE A 1 253 ? -18.573 3.466 8.192 1.00 69.75 253 ILE A N 1
ATOM 2027 C CA . ILE A 1 253 ? -18.483 3.006 9.586 1.00 69.75 253 ILE A CA 1
ATOM 2028 C C . ILE A 1 253 ? -17.444 3.821 10.360 1.00 69.75 253 ILE A C 1
ATOM 2030 O O . ILE A 1 253 ? -17.690 4.192 11.509 1.00 69.75 253 ILE A O 1
ATOM 2034 N N . ALA A 1 254 ? -16.284 4.102 9.762 1.00 69.31 254 ALA A N 1
ATOM 2035 C CA . ALA A 1 254 ? -15.235 4.893 10.396 1.00 69.31 254 ALA A CA 1
ATOM 2036 C C . ALA A 1 254 ? -15.700 6.329 10.680 1.00 69.31 254 ALA A C 1
ATOM 2038 O O . ALA A 1 254 ? -15.440 6.842 11.770 1.00 69.31 254 ALA A O 1
ATOM 2039 N N . GLU A 1 255 ? -16.418 6.950 9.743 1.00 73.88 255 GLU A N 1
ATOM 2040 C CA . GLU A 1 255 ? -16.961 8.298 9.903 1.00 73.88 255 GLU A CA 1
ATOM 2041 C C . GLU A 1 255 ? -18.064 8.350 10.965 1.00 73.88 255 GLU A C 1
ATOM 2043 O O . GLU A 1 255 ? -17.977 9.153 11.893 1.00 73.88 255 GLU A O 1
ATOM 2048 N N . GLU A 1 256 ? -19.025 7.425 10.926 1.00 76.81 256 GLU A N 1
ATOM 2049 C CA . GLU A 1 256 ? -20.048 7.290 11.971 1.00 76.81 256 GLU A CA 1
ATOM 2050 C C . GLU A 1 256 ? -19.411 7.057 13.348 1.00 76.81 256 GLU A C 1
ATOM 2052 O O . GLU A 1 256 ? -19.767 7.691 14.342 1.00 76.81 256 GLU A O 1
ATOM 2057 N N . THR A 1 257 ? -18.374 6.218 13.413 1.00 77.62 257 THR A N 1
ATOM 2058 C CA . THR A 1 257 ? -17.610 5.979 14.645 1.00 77.62 257 THR A CA 1
ATOM 2059 C C . THR A 1 257 ? -16.878 7.241 15.115 1.00 77.62 257 THR A C 1
ATOM 2061 O O . THR A 1 257 ? -16.779 7.496 16.320 1.00 77.62 257 THR A O 1
ATOM 2064 N N . ARG A 1 258 ? -16.347 8.059 14.199 1.00 80.50 258 ARG A N 1
ATOM 2065 C CA . ARG A 1 258 ? -15.691 9.336 14.518 1.00 80.50 258 ARG A CA 1
ATOM 2066 C C . ARG A 1 258 ? -16.695 10.326 15.103 1.00 80.50 258 ARG A C 1
ATOM 2068 O O . ARG A 1 258 ? -16.414 10.893 16.162 1.00 80.50 258 ARG A O 1
ATOM 2075 N N . VAL A 1 259 ? -17.849 10.490 14.456 1.00 83.12 259 VAL A N 1
ATOM 2076 C CA . VAL A 1 259 ? -18.953 11.350 14.909 1.00 83.12 259 VAL A CA 1
ATOM 2077 C C . VAL A 1 259 ? -19.443 10.898 16.284 1.00 83.12 259 VAL A C 1
ATOM 2079 O O . VAL A 1 259 ? -19.476 11.703 17.217 1.00 83.12 259 VAL A O 1
ATOM 2082 N N . PHE A 1 260 ? -19.700 9.600 16.454 1.00 84.81 260 PHE A N 1
ATOM 2083 C CA . PHE A 1 260 ? -20.061 8.994 17.736 1.00 84.81 260 PHE A CA 1
ATOM 2084 C C . PHE A 1 260 ? -19.040 9.340 18.831 1.00 84.81 260 PHE A C 1
ATOM 2086 O O . PHE A 1 260 ? -19.390 9.862 19.889 1.00 84.81 260 PHE A O 1
ATOM 2093 N N . ASN A 1 261 ? -17.747 9.121 18.575 1.00 79.56 261 ASN A N 1
ATOM 2094 C CA . ASN A 1 261 ? -16.690 9.390 19.550 1.00 79.56 261 ASN A CA 1
ATOM 2095 C C . ASN A 1 261 ? -16.553 10.881 19.895 1.00 79.56 261 ASN A C 1
ATOM 2097 O O . ASN A 1 261 ? -16.218 11.218 21.033 1.00 79.56 261 ASN A O 1
ATOM 2101 N N . GLN A 1 262 ? -16.790 11.781 18.938 1.00 88.81 262 GLN A N 1
ATOM 2102 C CA . GLN A 1 262 ? -16.809 13.223 19.190 1.00 88.81 262 GLN A CA 1
ATOM 2103 C C . GLN A 1 262 ? -17.979 13.619 20.088 1.00 88.81 262 GLN A C 1
ATOM 2105 O O . GLN A 1 262 ? -17.774 14.367 21.044 1.00 88.81 262 GLN A O 1
ATOM 2110 N N . GLN A 1 263 ? -19.170 13.070 19.843 1.00 89.31 263 GLN A N 1
ATOM 2111 C CA . GLN A 1 263 ? -20.340 13.299 20.692 1.00 89.31 263 GLN A CA 1
ATOM 2112 C C . GLN A 1 263 ? -20.104 12.780 22.117 1.00 89.31 263 GLN A C 1
ATOM 2114 O O . GLN A 1 263 ? -20.34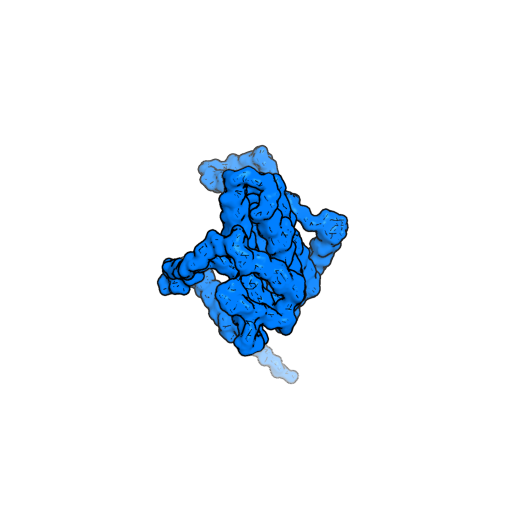9 13.502 23.083 1.00 89.31 263 GLN A O 1
ATOM 2119 N N . VAL A 1 264 ? -19.534 11.578 22.261 1.00 88.00 264 VAL A N 1
ATOM 2120 C CA . VAL A 1 264 ? -19.158 11.017 23.569 1.00 88.00 264 VAL A CA 1
ATOM 2121 C C . VAL A 1 264 ? -18.166 11.928 24.298 1.00 88.00 264 VAL A C 1
ATOM 2123 O O . VAL A 1 264 ? -18.377 12.265 25.462 1.00 88.00 264 VAL A O 1
ATOM 2126 N N . LYS A 1 265 ? -17.109 12.390 23.617 1.00 89.50 265 LYS A N 1
ATOM 2127 C CA . LYS A 1 265 ? -16.120 13.307 24.209 1.00 89.50 265 LYS A CA 1
ATOM 2128 C C . LYS A 1 265 ? -16.738 14.639 24.626 1.00 89.50 265 LYS A C 1
ATOM 2130 O O . LYS A 1 265 ? -16.412 15.130 25.703 1.00 89.50 265 LYS A O 1
ATOM 2135 N N . ALA A 1 266 ? -17.626 15.205 23.811 1.00 92.94 266 ALA A N 1
ATOM 2136 C CA . ALA A 1 266 ? -18.312 16.454 24.126 1.00 92.94 266 ALA A CA 1
ATOM 2137 C C . ALA A 1 266 ? -19.180 16.318 25.390 1.00 92.94 266 ALA A C 1
ATOM 2139 O O . ALA A 1 266 ? -19.133 17.183 26.266 1.00 92.94 266 ALA A O 1
ATOM 2140 N N . ILE A 1 267 ? -19.906 15.203 25.535 1.00 91.50 267 ILE A N 1
ATOM 2141 C CA . ILE A 1 267 ? -20.691 14.912 26.745 1.00 91.50 267 ILE A CA 1
ATOM 2142 C C . ILE A 1 267 ? -19.765 14.715 27.951 1.00 91.50 267 ILE A C 1
ATOM 2144 O O . ILE A 1 267 ? -20.000 15.306 29.005 1.00 91.50 267 ILE A O 1
ATOM 2148 N N . ASP A 1 268 ? -18.685 13.944 27.814 1.00 89.12 268 ASP A N 1
ATOM 2149 C CA . ASP A 1 268 ? -17.740 13.702 28.909 1.00 89.12 268 ASP A CA 1
ATOM 2150 C C . ASP A 1 268 ? -17.048 14.985 29.396 1.00 89.12 268 ASP A C 1
ATOM 2152 O O . ASP A 1 268 ? -16.870 15.152 30.605 1.00 89.12 268 ASP A O 1
ATOM 2156 N N . GLN A 1 269 ? -16.704 15.901 28.486 1.00 93.19 269 GLN A N 1
ATOM 2157 C CA . GLN A 1 269 ? -16.043 17.178 28.792 1.00 93.19 269 GLN A CA 1
ATOM 2158 C C . GLN A 1 269 ? -17.008 18.271 29.270 1.00 93.19 269 GLN A C 1
ATOM 2160 O O . GLN A 1 269 ? -16.569 19.296 29.795 1.00 93.19 269 GLN A O 1
ATOM 2165 N N . SER A 1 270 ? -18.318 18.066 29.122 1.00 94.31 270 SER A N 1
ATOM 2166 C CA . SER A 1 270 ? -19.317 19.008 29.617 1.00 94.31 270 SER A CA 1
ATOM 2167 C C . SER A 1 270 ? -19.299 19.104 31.151 1.00 94.31 270 SER A C 1
ATOM 2169 O O . SER A 1 270 ? -18.971 18.145 31.863 1.00 94.31 270 SER A O 1
ATOM 2171 N N . LYS A 1 271 ? -19.702 20.270 31.672 1.00 96.56 271 LYS A N 1
ATOM 2172 C CA . LYS A 1 271 ? -19.858 20.533 33.116 1.00 96.56 271 LYS A CA 1
ATOM 2173 C C . LYS A 1 271 ? -21.130 19.913 33.717 1.00 96.56 271 LYS A C 1
ATOM 2175 O O . LYS A 1 271 ? -21.495 20.256 34.835 1.00 96.56 271 LYS A O 1
ATOM 2180 N N . LEU A 1 272 ? -21.802 19.035 32.973 1.00 93.44 272 LEU A N 1
ATOM 2181 C CA . LEU A 1 272 ? -23.004 18.340 33.418 1.00 93.44 272 LEU A CA 1
ATOM 2182 C C . LEU A 1 272 ? -22.695 17.420 34.606 1.00 93.44 272 LEU A C 1
ATOM 2184 O O . LEU A 1 272 ? -21.618 16.815 34.686 1.00 93.44 272 LEU A O 1
ATOM 2188 N N . SER A 1 273 ? -23.659 17.292 35.509 1.00 94.69 273 SER A N 1
ATOM 2189 C CA . SER A 1 273 ? -23.645 16.267 36.550 1.00 94.69 273 SER A CA 1
ATOM 2190 C C . SER A 1 273 ? -23.678 14.853 35.937 1.00 94.69 273 SER A C 1
ATOM 2192 O O . SER A 1 273 ? -24.035 14.685 34.766 1.00 94.69 273 SER A O 1
ATOM 2194 N N . PRO A 1 274 ? -23.303 13.802 36.690 1.00 93.44 274 PRO A N 1
ATOM 2195 C CA . PRO A 1 274 ? -23.330 12.428 36.184 1.00 93.44 274 PRO A CA 1
ATOM 2196 C C . PRO A 1 274 ? -24.692 11.990 35.619 1.00 93.44 274 PRO A C 1
ATOM 2198 O O . PRO A 1 274 ? -24.733 11.364 34.558 1.00 93.44 274 PRO A O 1
ATOM 2201 N N . ASP A 1 275 ? -25.793 12.366 36.274 1.00 92.62 275 ASP A N 1
ATOM 2202 C CA . ASP A 1 275 ? -27.151 12.010 35.841 1.00 92.62 275 ASP A CA 1
ATOM 2203 C C . ASP A 1 275 ? -27.548 12.748 34.558 1.00 92.62 275 ASP A C 1
ATOM 2205 O O . ASP A 1 275 ? -28.110 12.154 33.636 1.00 92.62 275 ASP A O 1
ATOM 2209 N N . GLU A 1 276 ? -27.180 14.024 34.440 1.00 93.31 276 GLU A N 1
ATOM 2210 C CA . GLU A 1 276 ? -27.391 14.808 33.220 1.00 93.31 276 GLU A CA 1
ATOM 2211 C C . GLU A 1 276 ? -26.566 14.267 32.044 1.00 93.31 276 GLU A C 1
ATOM 2213 O O . GLU A 1 276 ? -27.057 14.228 30.915 1.00 93.31 276 GLU A O 1
ATOM 2218 N N . LYS A 1 277 ? -25.338 13.783 32.287 1.00 90.06 277 LYS A N 1
ATOM 2219 C CA . LYS A 1 277 ? -24.543 13.093 31.258 1.00 90.06 277 LYS A CA 1
ATOM 2220 C C . LYS A 1 277 ? -25.223 11.810 30.803 1.00 90.06 277 LYS A C 1
ATOM 2222 O O . LYS A 1 277 ? -25.280 11.557 29.604 1.00 90.06 277 LYS A O 1
ATOM 2227 N N . LEU A 1 278 ? -25.761 11.014 31.729 1.00 89.06 278 LEU A N 1
ATOM 2228 C CA . LEU A 1 278 ? -26.493 9.792 31.391 1.00 89.06 278 LEU A CA 1
ATOM 2229 C C . LEU A 1 278 ? -27.740 10.096 30.546 1.00 89.06 278 LEU A C 1
ATOM 2231 O O . LEU A 1 278 ? -27.982 9.427 29.541 1.00 89.06 278 LEU A O 1
ATOM 2235 N N . GLN A 1 279 ? -28.491 11.142 30.897 1.00 91.94 279 GLN A N 1
ATOM 2236 C CA . GLN A 1 279 ? -29.621 11.607 30.090 1.00 91.94 279 GLN A CA 1
ATOM 2237 C C . GLN A 1 279 ? -29.177 12.093 28.705 1.00 91.94 279 GLN A C 1
ATOM 2239 O O . GLN A 1 279 ? -29.824 11.760 27.713 1.00 91.94 279 GLN A O 1
ATOM 2244 N N . ALA A 1 280 ? -28.060 12.824 28.612 1.00 90.44 280 ALA A N 1
ATOM 2245 C CA . ALA A 1 280 ? -27.498 13.272 27.339 1.00 90.44 280 ALA A CA 1
ATOM 2246 C C . ALA A 1 280 ? -27.066 12.094 26.448 1.00 90.44 280 ALA A C 1
ATOM 2248 O O . ALA A 1 280 ? -27.367 12.099 25.255 1.00 90.44 280 ALA A O 1
ATOM 2249 N N . TYR A 1 281 ? -26.440 11.061 27.024 1.00 90.44 281 TYR A N 1
ATOM 2250 C CA . TYR A 1 281 ? -26.090 9.827 26.316 1.00 90.44 281 TYR A CA 1
ATOM 2251 C C . TYR A 1 281 ? -27.329 9.125 25.754 1.00 90.44 281 TYR A C 1
ATOM 2253 O O . TYR A 1 281 ? -27.395 8.860 24.554 1.00 90.44 281 TYR A O 1
ATOM 2261 N N . ASN A 1 282 ? -28.342 8.898 26.594 1.00 90.56 282 ASN A N 1
ATOM 2262 C CA . ASN A 1 282 ? -29.584 8.244 26.179 1.00 90.56 282 ASN A CA 1
ATOM 2263 C C . ASN A 1 282 ? -30.322 9.048 25.100 1.00 90.56 282 ASN A C 1
ATOM 2265 O O . ASN A 1 282 ? -30.793 8.478 24.119 1.00 90.56 282 ASN A O 1
ATOM 2269 N N . LYS A 1 283 ? -30.382 10.379 25.245 1.00 92.81 283 LYS A N 1
ATOM 2270 C CA . LYS A 1 283 ? -31.017 11.273 24.268 1.00 92.81 283 LYS A CA 1
ATOM 2271 C C . LYS A 1 283 ? -30.305 11.256 22.915 1.00 92.81 283 LYS A C 1
ATOM 2273 O O . LYS A 1 283 ? -30.964 11.350 21.887 1.00 92.81 283 LYS A O 1
ATOM 2278 N N . ALA A 1 284 ? -28.981 11.132 22.912 1.00 88.06 284 ALA A N 1
ATOM 2279 C CA . ALA A 1 284 ? -28.183 11.035 21.695 1.00 88.06 284 ALA A CA 1
ATOM 2280 C C . ALA A 1 284 ? -28.182 9.621 21.077 1.00 88.06 284 ALA A C 1
ATOM 2282 O O . ALA A 1 284 ? -27.496 9.397 20.086 1.00 88.06 284 ALA A O 1
ATOM 2283 N N . GLY A 1 285 ? -28.906 8.651 21.657 1.00 88.19 285 GLY A N 1
ATOM 2284 C CA . GLY A 1 285 ? -28.858 7.251 21.216 1.00 88.19 285 GLY A CA 1
ATOM 2285 C C . GLY A 1 285 ? -27.502 6.580 21.469 1.00 88.19 285 GLY A C 1
ATOM 2286 O O . GLY A 1 285 ? -27.225 5.501 20.949 1.00 88.19 285 GLY A O 1
ATOM 2287 N N . LEU A 1 286 ? -26.644 7.199 22.282 1.00 84.50 286 LEU A N 1
ATOM 2288 C CA . LEU A 1 286 ? -25.317 6.709 22.618 1.00 84.50 286 LEU A CA 1
ATOM 2289 C C . LEU A 1 286 ? -25.456 5.722 23.779 1.00 84.50 286 LEU A C 1
ATOM 2291 O O . LEU A 1 286 ? -25.351 6.084 24.951 1.00 84.50 286 LEU A O 1
ATOM 2295 N N . SER A 1 287 ? -25.711 4.457 23.455 1.00 69.06 287 SER A N 1
ATOM 2296 C CA . SER A 1 287 ? -25.726 3.373 24.438 1.00 69.06 287 SER A CA 1
ATOM 2297 C C . SER A 1 287 ? -24.323 3.194 25.036 1.00 69.06 287 SER A C 1
ATOM 2299 O O . SER A 1 287 ? -23.503 2.412 24.547 1.00 69.06 287 SER A O 1
ATOM 2301 N N . ARG A 1 288 ? -24.030 3.888 26.141 1.00 58.81 288 ARG A N 1
ATOM 2302 C CA . ARG A 1 288 ? -22.978 3.449 27.056 1.00 58.81 288 ARG A CA 1
ATOM 2303 C C . ARG A 1 288 ? -23.517 2.236 27.800 1.00 58.81 288 ARG A C 1
ATOM 2305 O O . ARG A 1 288 ? -24.186 2.384 28.817 1.00 58.81 288 ARG A O 1
ATOM 2312 N N . THR A 1 289 ? -23.142 1.030 27.376 1.00 54.38 289 THR A N 1
ATOM 2313 C CA . THR A 1 289 ? -22.891 -0.001 28.390 1.00 54.38 289 THR A CA 1
ATOM 2314 C C . THR A 1 289 ? -21.866 0.612 29.342 1.00 54.38 289 THR A C 1
ATOM 2316 O O . THR A 1 289 ? -20.786 0.989 28.877 1.00 54.38 289 THR A O 1
ATOM 2319 N N . PRO A 1 290 ? -22.188 0.812 30.629 1.00 46.50 290 PRO A N 1
ATOM 2320 C CA . PRO A 1 290 ? -21.277 1.466 31.551 1.00 46.50 290 PRO A CA 1
ATOM 2321 C C . PRO A 1 290 ? -19.914 0.769 31.499 1.00 46.50 290 PRO A C 1
ATOM 2323 O O . PRO A 1 290 ? -19.826 -0.447 31.679 1.00 46.50 290 PRO A O 1
ATOM 2326 N N . LEU A 1 291 ? -18.836 1.526 31.265 1.00 44.53 291 LEU A N 1
ATOM 2327 C CA . LEU A 1 291 ? -17.457 1.008 31.286 1.00 44.53 291 LEU A CA 1
ATOM 2328 C C . LEU A 1 291 ? -17.114 0.313 32.622 1.00 44.53 291 LEU A C 1
ATOM 2330 O O . LEU A 1 291 ? -16.173 -0.479 32.683 1.00 44.53 291 LEU A O 1
ATOM 2334 N N . SER A 1 292 ? -17.912 0.5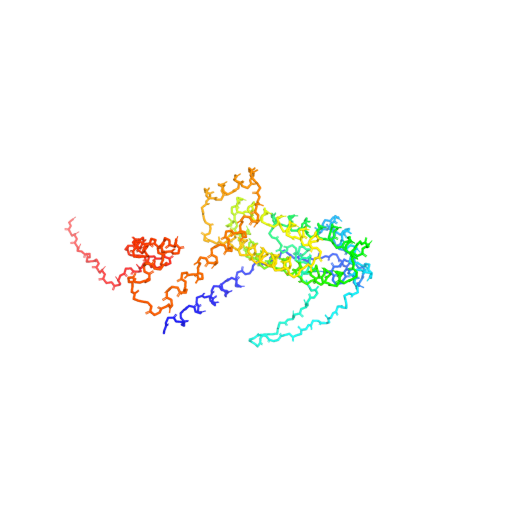36 33.674 1.00 46.88 292 SER A N 1
ATOM 2335 C CA . SER A 1 292 ? -17.849 -0.207 34.937 1.00 46.88 292 SER A CA 1
ATOM 2336 C C . SER A 1 292 ? -18.101 -1.715 34.781 1.00 46.88 292 SER A C 1
ATOM 2338 O O . SER A 1 292 ? -17.612 -2.483 35.605 1.00 46.88 292 SER A O 1
ATOM 2340 N N . HIS A 1 293 ? -18.772 -2.166 33.713 1.00 41.72 293 HIS A N 1
ATOM 2341 C CA . HIS A 1 293 ? -18.920 -3.590 33.394 1.00 41.72 293 HIS A CA 1
ATOM 2342 C C . HIS A 1 293 ? -17.863 -4.125 32.415 1.00 41.72 293 HIS A C 1
ATOM 2344 O O . HIS A 1 293 ? -17.548 -5.312 32.476 1.00 41.72 293 HIS A O 1
ATOM 2350 N N . GLN A 1 294 ? -17.249 -3.291 31.567 1.00 44.03 294 GLN A N 1
ATOM 2351 C CA . GLN A 1 294 ? -16.160 -3.738 30.681 1.00 44.03 294 GLN A CA 1
ATOM 2352 C C . GLN A 1 294 ? -14.825 -3.928 31.420 1.00 44.03 294 GLN A C 1
ATOM 2354 O O . GLN A 1 294 ? -14.071 -4.834 31.075 1.00 44.03 294 GLN A O 1
ATOM 2359 N N . ASN A 1 295 ? -14.581 -3.197 32.515 1.00 43.84 295 ASN A N 1
ATOM 2360 C CA . ASN A 1 295 ? -13.446 -3.476 33.409 1.00 43.84 295 ASN A CA 1
ATOM 2361 C C . ASN A 1 295 ? -13.605 -4.773 34.227 1.00 43.84 295 ASN A C 1
ATOM 2363 O O . ASN A 1 295 ? -12.670 -5.174 34.916 1.00 43.84 295 ASN A O 1
ATOM 2367 N N . ARG A 1 296 ? -14.753 -5.465 34.150 1.00 42.53 296 ARG A N 1
ATOM 2368 C CA . ARG A 1 296 ? -14.968 -6.753 34.833 1.00 42.53 296 ARG A CA 1
ATOM 2369 C C . ARG A 1 296 ? -14.258 -7.930 34.149 1.00 42.53 296 ARG A C 1
ATOM 2371 O O . ARG A 1 296 ? -14.216 -9.013 34.720 1.00 42.53 296 ARG A O 1
ATOM 2378 N N . TRP A 1 297 ? -13.677 -7.713 32.965 1.00 43.59 297 TRP A N 1
ATOM 2379 C CA . TRP A 1 297 ? -12.808 -8.678 32.278 1.00 43.59 297 TRP A CA 1
ATOM 2380 C C . TRP A 1 297 ? -11.327 -8.545 32.648 1.00 43.59 297 TRP A C 1
ATOM 2382 O O . TRP A 1 297 ? -10.500 -9.274 32.099 1.00 43.59 297 TRP A O 1
ATOM 2392 N N . HIS A 1 298 ? -10.972 -7.672 33.599 1.00 49.06 298 HIS A N 1
ATOM 2393 C CA . HIS A 1 298 ? -9.692 -7.803 34.285 1.00 49.06 298 HIS A CA 1
ATOM 2394 C C . HIS A 1 298 ? -9.686 -9.138 35.028 1.00 49.06 298 HIS A C 1
ATOM 2396 O O . HIS A 1 298 ? -10.281 -9.273 36.098 1.00 49.06 298 HIS A O 1
ATOM 2402 N N . ARG A 1 299 ? -9.022 -10.144 34.449 1.00 49.06 299 ARG A N 1
ATOM 2403 C CA . ARG A 1 299 ? -8.658 -11.346 35.195 1.00 49.06 299 ARG A CA 1
ATOM 2404 C C . ARG A 1 299 ? -7.820 -10.892 36.395 1.00 49.06 299 ARG A C 1
ATOM 2406 O O . ARG A 1 299 ? -6.805 -10.226 36.177 1.00 49.06 299 ARG A O 1
ATOM 2413 N N . PRO A 1 300 ? -8.212 -11.224 37.637 1.00 55.38 300 PRO A N 1
ATOM 2414 C CA . PRO A 1 300 ? -7.355 -11.007 38.793 1.00 55.38 300 PRO A CA 1
ATOM 2415 C C . PRO A 1 300 ? -5.971 -11.596 38.504 1.00 55.38 300 PRO A C 1
ATOM 2417 O O . PRO A 1 300 ? -5.870 -12.743 38.070 1.00 55.38 300 PRO A O 1
ATOM 2420 N N . GLY A 1 301 ? -4.924 -10.788 38.671 1.00 68.81 301 GLY A N 1
ATOM 2421 C CA . GLY A 1 301 ? -3.553 -11.186 38.349 1.00 68.81 301 GLY A CA 1
ATOM 2422 C C . GLY A 1 301 ? -3.065 -10.810 36.949 1.00 68.81 301 GLY A C 1
ATOM 2423 O O . GLY A 1 301 ? -1.986 -11.256 36.592 1.00 68.81 301 GLY A O 1
ATOM 2424 N N . TYR A 1 302 ? -3.793 -9.998 36.171 1.00 69.69 302 TYR A N 1
ATOM 2425 C CA . TYR A 1 302 ? -3.320 -9.463 34.886 1.00 69.69 302 TYR A CA 1
ATOM 2426 C C . TYR A 1 302 ? -3.504 -7.938 34.793 1.00 69.69 302 TYR A C 1
ATOM 2428 O O . TYR A 1 302 ? -4.499 -7.391 35.278 1.00 69.69 302 TYR A O 1
ATOM 2436 N N . ASP A 1 303 ? -2.543 -7.243 34.185 1.00 71.88 303 ASP A N 1
ATOM 2437 C CA . ASP A 1 303 ? -2.587 -5.796 33.971 1.00 71.88 303 ASP A CA 1
ATOM 2438 C C . ASP A 1 303 ? -3.556 -5.386 32.840 1.00 71.88 303 ASP A C 1
ATOM 2440 O O . ASP A 1 303 ? -4.278 -6.205 32.266 1.00 71.88 303 ASP A O 1
ATOM 2444 N N . ARG A 1 304 ? -3.611 -4.080 32.539 1.00 49.72 304 ARG A N 1
ATOM 2445 C CA . ARG A 1 304 ? -4.489 -3.498 31.503 1.00 49.72 304 ARG A CA 1
ATOM 2446 C C . ARG A 1 304 ? -4.157 -3.951 30.082 1.00 49.72 304 ARG A C 1
ATOM 2448 O O . ARG A 1 304 ? -5.029 -3.870 29.223 1.00 49.72 304 ARG A O 1
ATOM 2455 N N . ASP A 1 305 ? -2.939 -4.433 29.866 1.00 56.09 305 ASP A N 1
ATOM 2456 C CA . ASP A 1 305 ? -2.445 -4.928 28.585 1.00 56.09 305 ASP A CA 1
ATOM 2457 C C . ASP A 1 305 ? -2.487 -6.469 28.509 1.00 56.09 305 ASP A C 1
ATOM 2459 O O . ASP A 1 305 ? -2.122 -7.055 27.488 1.00 56.09 305 ASP A O 1
ATOM 2463 N N . GLY A 1 306 ? -2.987 -7.134 29.558 1.00 51.16 306 GLY A N 1
ATOM 2464 C CA . GLY A 1 306 ? -3.146 -8.584 29.622 1.00 51.16 306 GLY A CA 1
ATOM 2465 C C . GLY A 1 306 ? -1.875 -9.341 30.012 1.00 51.16 306 GLY A C 1
ATOM 2466 O O . GLY A 1 306 ? -1.808 -10.548 29.771 1.00 51.16 306 GLY A O 1
ATOM 2467 N N . TYR A 1 307 ? -0.882 -8.683 30.616 1.00 54.19 307 TYR A N 1
ATOM 2468 C CA . TYR A 1 307 ? 0.299 -9.350 31.168 1.00 54.19 307 TYR A CA 1
ATOM 2469 C C . TYR A 1 307 ? 0.047 -9.823 32.596 1.00 54.19 307 TYR A C 1
ATOM 2471 O O . TYR A 1 307 ? -0.569 -9.090 33.370 1.00 54.19 307 TYR A O 1
ATOM 2479 N N . PRO A 1 308 ? 0.514 -11.026 32.976 1.00 63.88 308 PRO A N 1
ATOM 2480 C CA . PRO A 1 308 ? 0.407 -11.484 34.349 1.00 63.88 308 PRO A CA 1
ATOM 2481 C C . PRO A 1 308 ? 1.158 -10.514 35.268 1.00 63.88 308 PRO A C 1
ATOM 2483 O O . PRO A 1 308 ? 2.334 -10.219 35.061 1.00 63.88 308 PRO A O 1
ATOM 2486 N N . LEU A 1 309 ? 0.462 -10.005 36.280 1.00 76.00 309 LEU A N 1
ATOM 2487 C CA . LEU A 1 309 ? 1.060 -9.254 37.370 1.00 76.00 309 LEU A CA 1
ATOM 2488 C C . LEU A 1 309 ? 1.996 -10.214 38.102 1.00 76.00 309 LEU A C 1
ATOM 2490 O O . LEU A 1 309 ? 1.560 -11.275 38.553 1.00 76.00 309 LEU A O 1
ATOM 2494 N N . ASN A 1 310 ? 3.280 -9.859 38.188 1.00 70.06 310 ASN A N 1
ATOM 2495 C CA . ASN A 1 310 ? 4.254 -10.657 38.924 1.00 70.06 310 ASN A CA 1
ATOM 2496 C C . ASN A 1 310 ? 3.702 -10.943 40.329 1.00 70.06 310 ASN A C 1
ATOM 2498 O O . ASN A 1 310 ? 3.260 -9.998 40.996 1.00 70.06 310 ASN A O 1
ATOM 2502 N N . PRO A 1 311 ? 3.705 -12.210 40.785 1.00 57.81 311 PRO A N 1
ATOM 2503 C CA . PRO A 1 311 ? 3.316 -12.505 42.150 1.00 57.81 311 PRO A CA 1
ATOM 2504 C C . PRO A 1 311 ? 4.198 -11.677 43.092 1.00 57.81 311 PRO A C 1
ATOM 2506 O O . PRO A 1 311 ? 5.381 -11.467 42.794 1.00 57.81 311 PRO A O 1
ATOM 2509 N N . PRO A 1 312 ? 3.642 -11.164 44.202 1.00 56.28 312 PRO A N 1
ATOM 2510 C CA . PRO A 1 312 ? 4.434 -10.441 45.180 1.00 56.28 312 PRO A CA 1
ATOM 2511 C C . PRO A 1 312 ? 5.629 -11.311 45.577 1.00 56.28 312 PRO A C 1
ATOM 2513 O O . PRO A 1 312 ? 5.468 -12.478 45.938 1.00 56.28 312 PRO A O 1
ATOM 2516 N N . ALA A 1 313 ? 6.831 -10.747 45.467 1.00 51.09 313 ALA A N 1
ATOM 2517 C CA . ALA A 1 313 ? 8.064 -11.363 45.932 1.00 51.09 313 ALA A CA 1
ATOM 2518 C C . ALA A 1 313 ? 7.962 -11.560 47.454 1.00 51.09 313 ALA A C 1
ATOM 2520 O O . ALA A 1 313 ? 8.289 -10.657 48.217 1.00 51.09 313 ALA A O 1
ATOM 2521 N N . GLY A 1 314 ? 7.399 -12.686 47.903 1.00 55.97 314 GLY A N 1
ATOM 2522 C CA . GLY A 1 314 ? 7.126 -12.861 49.329 1.00 55.97 314 GLY A CA 1
ATOM 2523 C C . GLY A 1 314 ? 6.312 -14.071 49.782 1.00 55.97 314 GLY A C 1
ATOM 2524 O O . GLY A 1 314 ? 6.016 -14.140 50.968 1.00 55.97 314 GLY A O 1
ATOM 2525 N N . SER A 1 315 ? 5.959 -15.040 48.932 1.00 48.19 315 SER A N 1
ATOM 2526 C CA . SER A 1 315 ? 5.463 -16.335 49.427 1.00 48.19 315 SER A CA 1
ATOM 2527 C C . SER A 1 315 ? 6.621 -17.329 49.489 1.00 48.19 315 SER A C 1
ATOM 2529 O O . SER A 1 315 ? 6.822 -18.128 48.576 1.00 48.19 315 SER A O 1
ATOM 2531 N N . GLY A 1 316 ? 7.418 -17.232 50.554 1.00 49.34 316 GLY A N 1
ATOM 2532 C CA . GLY A 1 316 ? 8.361 -18.281 50.922 1.00 49.34 316 GLY A CA 1
ATOM 2533 C C . GLY A 1 316 ? 7.585 -19.559 51.221 1.00 49.34 316 GLY A C 1
ATOM 2534 O O . GLY A 1 316 ? 6.893 -19.644 52.231 1.00 49.34 316 GLY A O 1
ATOM 2535 N N . SER A 1 317 ? 7.670 -20.539 50.326 1.00 46.56 317 SER A N 1
ATOM 2536 C CA . SER A 1 317 ? 7.283 -21.908 50.635 1.00 46.56 317 SER A CA 1
ATOM 2537 C C . SER A 1 317 ? 8.305 -22.451 51.629 1.00 46.56 317 SER A C 1
ATOM 2539 O O . SER A 1 317 ? 9.444 -22.735 51.253 1.00 46.56 317 SER A O 1
ATOM 2541 N N . GLY A 1 318 ? 7.906 -22.546 52.897 1.00 47.31 318 GLY A N 1
ATOM 2542 C CA . GLY A 1 318 ? 8.592 -23.388 53.864 1.00 47.31 318 GLY A CA 1
ATOM 2543 C C . GLY A 1 318 ? 8.619 -24.812 53.321 1.00 47.31 318 GLY A C 1
ATOM 2544 O O . GLY A 1 318 ? 7.573 -25.429 53.136 1.00 47.31 318 GLY A O 1
ATOM 2545 N N . ILE A 1 319 ? 9.816 -25.289 52.997 1.00 47.00 319 ILE A N 1
ATOM 2546 C CA . ILE A 1 319 ? 10.085 -26.710 52.830 1.00 47.00 319 ILE A CA 1
ATOM 2547 C C . ILE A 1 319 ? 10.226 -27.226 54.259 1.00 47.00 319 ILE A C 1
ATOM 2549 O O . ILE A 1 319 ? 11.244 -26.981 54.902 1.00 47.00 319 ILE A O 1
ATOM 2553 N N . GLU A 1 320 ? 9.166 -27.834 54.785 1.00 52.09 320 GLU A N 1
ATOM 25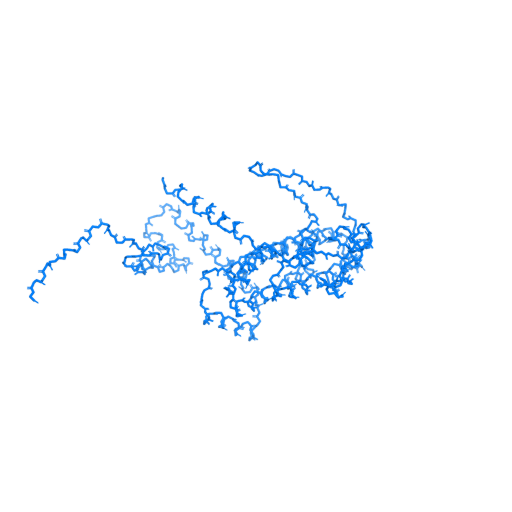54 C CA . GLU A 1 320 ? 9.280 -28.670 55.974 1.00 52.09 320 GLU A CA 1
ATOM 2555 C C . GLU A 1 320 ? 9.902 -30.004 55.563 1.00 52.09 320 GLU A C 1
ATOM 2557 O O . GLU A 1 320 ? 9.433 -30.680 54.642 1.00 52.09 320 GLU A O 1
ATOM 2562 N N . ASP A 1 321 ? 10.992 -30.333 56.250 1.00 51.72 321 ASP A N 1
ATOM 2563 C CA . ASP A 1 321 ? 11.643 -31.632 56.251 1.00 51.72 321 ASP A CA 1
ATOM 2564 C C . ASP A 1 321 ? 10.631 -32.741 56.563 1.00 51.72 321 ASP A C 1
ATOM 2566 O O . ASP A 1 321 ? 10.013 -32.761 57.628 1.00 51.72 321 ASP A O 1
ATOM 2570 N N . ALA A 1 322 ? 10.516 -33.710 55.657 1.00 42.84 322 ALA A N 1
ATOM 2571 C CA . ALA A 1 322 ? 9.934 -35.009 55.954 1.00 42.84 322 ALA A CA 1
ATOM 2572 C C . ALA A 1 322 ? 11.055 -36.052 55.938 1.00 42.84 322 ALA A C 1
ATOM 2574 O O . ALA A 1 322 ? 11.421 -36.602 54.901 1.00 42.84 322 ALA A O 1
ATOM 2575 N N . THR A 1 323 ? 11.610 -36.298 57.120 1.00 54.19 323 THR A N 1
ATOM 2576 C CA . THR A 1 323 ? 12.290 -37.541 57.471 1.00 54.19 323 THR A CA 1
ATOM 2577 C C . THR A 1 323 ? 11.253 -38.654 57.619 1.00 54.19 323 THR A C 1
ATOM 2579 O O . THR A 1 323 ? 10.417 -38.596 58.520 1.00 54.19 323 THR A O 1
ATOM 2582 N N . LEU A 1 324 ? 11.327 -39.662 56.745 1.00 48.56 324 LEU A N 1
ATOM 2583 C CA . LEU A 1 324 ? 11.316 -41.100 57.064 1.00 48.56 324 LEU A CA 1
ATOM 2584 C C . LEU A 1 324 ? 11.625 -41.922 55.809 1.00 48.56 324 LEU A C 1
ATOM 2586 O O . LEU A 1 324 ? 10.902 -41.758 54.802 1.00 48.56 324 LEU A O 1
#

Radius of gyration: 25.59 Å; Cα contacts (8 Å, |Δi|>4): 250; chains: 1; bounding box: 58×65×81 Å

Mean predicted aligned error: 13.01 Å

Foldseek 3Di:
DVVVVVVVVVVVVVVVCVVPQDDQPDQDADPQADLFLCCVQPVVGQHHCVQAPPLLSVLSVLCNDVLLPPPPQPQFDFDADPNDTDRHRQQCLLRVLVSCSSSVVAAVLCSVLLSVVSSCLSPVPSVVLRPDDADPVLSVLSSCCSRRVVSVLSVLVVVLRSLLNVCSVVVNADPLLSVVLSLLSNCLVVLSVQCVVVSNDPVSVVVNVLLSVVSSVVSCVSSDPPPDDPVVSVVVVVCCVVPNDDSVVVSVVVVVVVVLVVQLVVLVPDPDDPVVSVVSCVVVVNDPPDVVVVCVPPDVQADPVGHGNPDPPDPPDPPDDDDD

Sequence (324 aa):
MQSTLQCSVTANANKLLNQMAYKPPSFNPGVDMAKNCEEFIKGDKPFDPKYMSLELRQALQILKDPQYFDIEFHPPVEEYSNGERIISTQHTFLLRAVDQLYQDQFAGPLRTTVEHQIINILRSKLIPLCHNSLPPATHLSTRAFVLNQLPRLLNQVGEVNYWVHARWMKGLLRISQVRLLQLMISDLSHPIDMFVMEAGTPEAFEKIWNVTNSLATTIKFFGSERFRSERLENLILMHVAEDGCNTGVVAAIAEETRVFNQQVKAIDQSKLSPDEKLQAYNKAGLSRTPLSHQNRWHRPGYDRDGYPLNPPAGSGSGIEDATL

Organism: NCBI:txid1160509

pLDDT: mean 73.79, std 16.07, range [38.06, 97.31]

Secondary structure (DSSP, 8-state):
-HHHHHHHHHHHHHHHHHHT----------TTS-SSHHHHHHS-PPPPTTSS-HHHHHHHGGGGSTTT--------EEEEETTEEEEE-TT-HHHHHHHHHHTT-S-HHHHHHHHHHHHHIIIIIIHHHHSS-S-HHHHHHHHHHHHHHHHHHHHHHHHHHHHHHHHHHTT-S-HHHHHHHHHHHHTTHHHHHHHHHTTT-HHHHHHHHHHHHHHHHHHHHHTSTT---HHHHHHHHHHHHHH---HHHHHHHHHHHHHHHHHHHHHHHSS--HHHHHHHHHHTT-----HHHHGGG--TTB-TTSPBPPPPTT----------